Protein AF-A0A3A6NWC0-F1 (afdb_monomer_lite)

pLDDT: mean 85.0, std 13.07, range [33.19, 98.31]

Structure (mmCIF, N/CA/C/O backbone):
data_AF-A0A3A6NWC0-F1
#
_entry.id   AF-A0A3A6NWC0-F1
#
loop_
_atom_site.group_PDB
_atom_site.id
_atom_site.type_symbol
_atom_site.label_atom_id
_atom_site.label_alt_id
_atom_site.label_comp_id
_atom_site.label_asym_id
_atom_site.label_entity_id
_atom_site.label_seq_id
_atom_site.pdbx_PDB_ins_code
_atom_site.Cartn_x
_atom_site.Cartn_y
_atom_site.Cartn_z
_atom_site.occupancy
_atom_site.B_iso_or_equiv
_atom_site.auth_seq_id
_atom_site.auth_comp_id
_atom_site.auth_asym_id
_atom_site.auth_atom_id
_atom_site.pdbx_PDB_model_num
ATOM 1 N N . MET A 1 1 ? 20.397 36.976 15.126 1.00 37.66 1 MET A N 1
ATOM 2 C CA . MET A 1 1 ? 19.678 35.708 14.881 1.00 37.66 1 MET A CA 1
ATOM 3 C C . MET A 1 1 ? 18.318 36.062 14.308 1.00 37.66 1 MET A C 1
ATOM 5 O O . MET A 1 1 ? 17.448 36.487 15.052 1.00 37.66 1 MET A O 1
ATOM 9 N N . SER A 1 2 ? 18.192 36.025 12.981 1.00 33.19 2 SER A N 1
ATOM 10 C CA . SER A 1 2 ? 16.937 36.311 12.281 1.00 33.19 2 SER A CA 1
ATOM 11 C C . SER A 1 2 ? 16.038 35.085 12.411 1.00 33.19 2 SER A C 1
ATOM 13 O O . SER A 1 2 ? 16.435 34.000 11.985 1.00 33.19 2 SER A O 1
ATOM 15 N N . SER A 1 3 ? 14.883 35.221 13.065 1.00 33.56 3 SER A N 1
ATOM 16 C CA . SER A 1 3 ? 13.889 34.150 13.103 1.00 33.56 3 SER A CA 1
ATOM 17 C C . SER A 1 3 ? 13.401 33.915 11.678 1.00 33.56 3 SER A C 1
ATOM 19 O O . SER A 1 3 ? 12.973 34.874 11.032 1.00 33.56 3 SER A O 1
ATOM 21 N N . MET A 1 4 ? 13.437 32.670 11.200 1.00 33.91 4 MET A N 1
ATOM 22 C CA . MET A 1 4 ? 12.667 32.268 10.024 1.00 33.91 4 MET A CA 1
ATOM 23 C C . MET A 1 4 ? 11.193 32.547 10.326 1.00 33.91 4 MET A C 1
ATOM 25 O O . MET A 1 4 ? 10.524 31.762 10.992 1.00 33.91 4 MET A O 1
ATOM 29 N N . ARG A 1 5 ? 10.708 33.716 9.903 1.00 38.41 5 ARG A N 1
ATOM 30 C CA . ARG A 1 5 ? 9.284 33.960 9.743 1.00 38.41 5 ARG A CA 1
ATOM 31 C C . ARG A 1 5 ? 8.905 33.159 8.510 1.00 38.41 5 ARG A C 1
ATOM 33 O O . ARG A 1 5 ? 9.281 33.533 7.404 1.00 38.41 5 ARG A O 1
ATOM 40 N N . PHE A 1 6 ? 8.272 32.012 8.723 1.00 42.09 6 PHE A N 1
ATOM 41 C CA . PHE A 1 6 ? 7.464 31.419 7.672 1.00 42.09 6 PHE A CA 1
ATOM 42 C C . PHE A 1 6 ? 6.433 32.485 7.309 1.00 42.09 6 PHE A C 1
ATOM 44 O O . PHE A 1 6 ? 5.750 33.000 8.198 1.00 42.09 6 PHE A O 1
ATOM 51 N N . ASP A 1 7 ? 6.421 32.911 6.048 1.00 47.38 7 ASP A N 1
ATOM 52 C CA . ASP A 1 7 ? 5.327 33.731 5.547 1.00 47.38 7 ASP A CA 1
ATOM 53 C C . ASP A 1 7 ? 4.026 32.988 5.870 1.00 47.38 7 ASP A C 1
ATOM 55 O O . ASP A 1 7 ? 3.936 31.776 5.681 1.00 47.38 7 ASP A O 1
ATOM 59 N N . ASN A 1 8 ? 3.039 33.701 6.411 1.00 50.66 8 ASN A N 1
ATOM 60 C CA . ASN A 1 8 ? 1.764 33.143 6.885 1.00 50.66 8 ASN A CA 1
ATOM 61 C C . ASN A 1 8 ? 0.865 32.618 5.744 1.00 50.66 8 ASN A C 1
ATOM 63 O O . ASN A 1 8 ? -0.330 32.402 5.934 1.00 50.66 8 ASN A O 1
ATOM 67 N N . THR A 1 9 ? 1.410 32.442 4.545 1.00 58.78 9 THR A N 1
ATOM 68 C CA . THR A 1 9 ? 0.732 31.805 3.429 1.00 58.78 9 THR A CA 1
ATOM 69 C C . THR A 1 9 ? 0.909 30.298 3.569 1.00 58.78 9 THR A C 1
ATOM 71 O O . THR A 1 9 ? 1.915 29.720 3.159 1.00 58.78 9 THR A O 1
ATOM 74 N N . MET A 1 10 ? -0.087 29.657 4.187 1.00 57.94 10 MET A N 1
ATOM 75 C CA . MET A 1 10 ? -0.241 28.202 4.131 1.00 57.94 10 MET A CA 1
ATOM 76 C C . MET A 1 10 ? -0.106 27.749 2.668 1.00 57.94 10 MET A C 1
ATOM 78 O O . MET A 1 10 ? -0.635 28.423 1.776 1.00 57.94 10 MET A O 1
ATOM 82 N N . PRO A 1 11 ? 0.623 26.657 2.384 1.00 57.94 11 PRO A N 1
ATOM 83 C CA . PRO A 1 11 ? 0.731 26.149 1.027 1.00 57.94 11 PRO A CA 1
ATOM 84 C C . PRO A 1 11 ? -0.666 25.761 0.530 1.00 57.94 11 PRO A C 1
ATOM 86 O O . PRO A 1 11 ? -1.261 24.800 1.010 1.00 57.94 11 PRO A O 1
ATOM 89 N N . ILE A 1 12 ? -1.185 26.526 -0.429 1.00 62.81 12 ILE A N 1
ATOM 90 C CA . ILE A 1 12 ? -2.411 26.186 -1.152 1.00 62.81 12 ILE A CA 1
ATOM 91 C C . ILE A 1 12 ? -2.043 25.091 -2.149 1.00 62.81 12 ILE A C 1
ATOM 93 O O . ILE A 1 12 ? -1.121 25.261 -2.954 1.00 62.81 12 ILE A O 1
ATOM 97 N N . TYR A 1 13 ? -2.746 23.964 -2.097 1.00 64.06 13 TYR A N 1
ATOM 98 C CA . TYR A 1 13 ? -2.506 22.868 -3.029 1.00 64.06 13 TYR A CA 1
ATOM 99 C C . TYR A 1 13 ? -3.084 23.217 -4.400 1.00 64.06 13 TYR A C 1
ATOM 101 O O . TYR A 1 13 ? -4.243 23.617 -4.529 1.00 64.06 13 TYR A O 1
ATOM 109 N N . GLU A 1 14 ? -2.276 23.049 -5.447 1.00 58.22 14 GLU A N 1
ATOM 110 C CA . GLU A 1 14 ? -2.692 23.330 -6.819 1.00 58.22 14 GLU A CA 1
ATOM 111 C C . GLU A 1 14 ? -3.933 22.490 -7.179 1.00 58.22 14 GLU A C 1
ATOM 113 O O . GLU A 1 14 ? -3.929 21.260 -7.099 1.00 58.22 14 GLU A O 1
ATOM 118 N N . GLY A 1 15 ? -5.035 23.160 -7.526 1.00 62.44 15 GLY A N 1
ATOM 119 C CA . GLY A 1 15 ? -6.323 22.517 -7.812 1.00 62.44 15 GLY A CA 1
ATOM 120 C C . GLY A 1 15 ? -7.247 22.296 -6.605 1.00 62.44 15 GLY A C 1
ATOM 121 O O . GLY A 1 15 ? -8.324 21.737 -6.793 1.00 62.44 15 GLY A O 1
ATOM 122 N N . SER A 1 16 ? -6.878 22.737 -5.396 1.00 66.62 16 SER A N 1
ATOM 123 C CA . SER A 1 16 ? -7.745 22.738 -4.199 1.00 66.62 16 SER A CA 1
ATOM 124 C C . SER A 1 16 ? -7.703 24.113 -3.521 1.00 66.62 16 SER A C 1
ATOM 126 O O . SER A 1 16 ? -7.071 24.285 -2.487 1.00 66.62 16 SER A O 1
ATOM 128 N N . SER A 1 17 ? -8.321 25.124 -4.142 1.00 69.38 17 SER A N 1
ATOM 129 C CA . SER A 1 17 ? -8.219 26.538 -3.724 1.00 69.38 17 SER A CA 1
ATOM 130 C C . SER A 1 17 ? -8.720 26.837 -2.306 1.00 69.38 17 SER A C 1
ATOM 132 O O . SER A 1 17 ? -8.424 27.895 -1.762 1.00 69.38 17 SER A O 1
ATOM 134 N N . ASP A 1 18 ? -9.503 25.928 -1.743 1.00 78.19 18 ASP A N 1
ATOM 135 C CA . ASP A 1 18 ? -10.167 25.985 -0.445 1.00 78.19 18 ASP A CA 1
ATOM 136 C C . ASP A 1 18 ? -9.582 24.997 0.578 1.00 78.19 18 ASP A C 1
ATOM 138 O O . ASP A 1 18 ? -10.131 24.879 1.669 1.00 78.19 18 ASP A O 1
ATOM 142 N N . LYS A 1 19 ? -8.491 24.292 0.238 1.00 76.44 19 LYS A N 1
ATOM 143 C CA . LYS A 1 19 ? -7.880 23.260 1.089 1.00 76.44 19 LYS A CA 1
ATOM 144 C C . LYS A 1 19 ? -6.376 23.430 1.224 1.00 76.44 19 LYS A C 1
ATOM 146 O O . LYS A 1 19 ? -5.702 23.899 0.301 1.00 76.44 19 LYS A O 1
ATOM 151 N N . ASP A 1 20 ? -5.845 23.000 2.359 1.00 81.88 20 ASP A N 1
ATOM 152 C CA . ASP A 1 20 ? -4.436 23.167 2.700 1.00 81.88 20 ASP A CA 1
ATOM 153 C C . ASP A 1 20 ? -3.793 21.887 3.272 1.00 81.88 20 ASP A C 1
ATOM 155 O O . ASP A 1 20 ? -4.244 20.760 3.054 1.00 81.88 20 ASP A O 1
ATOM 159 N N . VAL A 1 21 ? -2.645 22.048 3.933 1.00 83.25 21 VAL A N 1
ATOM 160 C CA . VAL A 1 21 ? -1.859 20.943 4.499 1.00 83.25 21 VAL A CA 1
ATOM 161 C C . VAL A 1 21 ? -2.560 20.271 5.682 1.00 83.25 21 VAL A C 1
ATOM 163 O O . VAL A 1 21 ? -2.311 19.093 5.950 1.00 83.25 21 VAL A O 1
ATOM 166 N N . GLU A 1 22 ? -3.438 20.989 6.382 1.00 86.31 22 GLU A N 1
ATOM 167 C CA . GLU A 1 22 ? -4.207 20.468 7.509 1.00 86.31 22 GLU A CA 1
ATOM 168 C C . GLU A 1 22 ? -5.222 19.430 7.036 1.00 86.31 22 GLU A C 1
ATOM 170 O O . GLU A 1 22 ? -5.385 18.406 7.696 1.00 86.31 22 GLU A O 1
ATOM 175 N N . ASP A 1 23 ? -5.825 19.626 5.861 1.00 89.00 23 ASP A N 1
ATOM 176 C CA . ASP A 1 23 ? -6.729 18.655 5.240 1.00 89.00 23 ASP A CA 1
ATOM 177 C C . ASP A 1 23 ? -6.016 17.337 4.913 1.00 89.00 23 ASP A C 1
ATOM 179 O O . ASP A 1 23 ? -6.497 16.248 5.246 1.00 89.00 23 ASP A O 1
ATOM 183 N N . MET A 1 24 ? -4.819 17.425 4.324 1.00 86.62 24 MET A N 1
ATOM 184 C CA . MET A 1 24 ? -3.987 16.249 4.058 1.00 86.62 24 MET A CA 1
ATOM 185 C C . MET A 1 24 ? -3.674 15.512 5.363 1.00 86.62 24 MET A C 1
ATOM 187 O O . MET A 1 24 ? -3.918 14.310 5.478 1.00 86.62 24 MET A O 1
ATOM 191 N N . PHE A 1 25 ? -3.212 16.244 6.378 1.00 90.06 25 PHE A N 1
ATOM 192 C CA . PHE A 1 25 ? -2.912 15.671 7.686 1.00 90.06 25 PHE A CA 1
ATOM 193 C C . PHE A 1 25 ? -4.151 15.044 8.340 1.00 90.06 25 PHE A C 1
ATOM 195 O O . PHE A 1 25 ? -4.061 13.970 8.936 1.00 90.06 25 PHE A O 1
ATOM 202 N N . PHE A 1 26 ? -5.318 15.675 8.202 1.00 93.31 26 PHE A N 1
ATOM 203 C CA . PHE A 1 26 ? -6.575 15.160 8.724 1.00 93.31 26 PHE A CA 1
ATOM 204 C C . PHE A 1 26 ? -6.905 13.792 8.124 1.00 93.31 26 PHE A C 1
ATOM 206 O O . PHE A 1 26 ? -7.182 12.851 8.872 1.00 93.31 26 PHE A O 1
ATOM 213 N N . THR A 1 27 ? -6.846 13.660 6.794 1.00 94.12 27 THR A N 1
ATOM 214 C CA . THR A 1 27 ? -7.134 12.382 6.122 1.00 94.12 27 THR A CA 1
ATOM 215 C C . THR A 1 27 ? -6.180 11.274 6.573 1.00 94.12 27 THR A C 1
ATOM 217 O O . THR A 1 27 ? -6.647 10.213 6.990 1.00 94.12 27 THR A O 1
ATOM 220 N N . GLU A 1 28 ? -4.871 11.546 6.630 1.00 92.94 28 GLU A N 1
ATOM 221 C CA . GLU A 1 28 ? -3.862 10.580 7.086 1.00 92.94 28 GLU A CA 1
ATOM 222 C C . GLU A 1 28 ? -4.086 10.142 8.544 1.00 92.94 28 GLU A C 1
ATOM 224 O O . GLU A 1 28 ? -4.033 8.950 8.862 1.00 92.94 28 GLU A O 1
ATOM 229 N N . VAL A 1 29 ? -4.370 11.087 9.447 1.00 95.12 29 VAL A N 1
ATOM 230 C CA . VAL A 1 29 ? -4.606 10.794 10.870 1.00 95.12 29 VAL A CA 1
ATOM 231 C C . VAL A 1 29 ? -5.880 9.980 11.070 1.00 95.12 29 VAL A C 1
ATOM 233 O O . VAL A 1 29 ? -5.898 9.058 11.893 1.00 95.12 29 VAL A O 1
ATOM 236 N N . ILE A 1 30 ? -6.947 10.303 10.338 1.00 97.06 30 ILE A N 1
ATOM 237 C CA . ILE A 1 30 ? -8.205 9.560 10.409 1.00 97.06 30 ILE A CA 1
ATOM 238 C C . ILE A 1 30 ? -8.027 8.140 9.875 1.00 97.06 30 ILE A C 1
ATOM 240 O O . ILE A 1 30 ? -8.418 7.198 10.567 1.00 97.06 30 ILE A O 1
ATOM 244 N N . ASP A 1 31 ? -7.379 7.966 8.724 1.00 96.56 31 ASP A N 1
ATOM 245 C CA . ASP A 1 31 ? -7.109 6.644 8.149 1.00 96.56 31 ASP A CA 1
ATOM 246 C C . ASP A 1 31 ? -6.258 5.795 9.092 1.00 96.56 31 ASP A C 1
ATOM 248 O O . ASP A 1 31 ? -6.575 4.636 9.373 1.00 96.56 31 ASP A O 1
ATOM 252 N N . PHE A 1 32 ? -5.223 6.398 9.676 1.00 95.88 32 PHE A N 1
ATOM 253 C CA . PHE A 1 32 ? -4.390 5.742 10.672 1.00 95.88 32 PHE A CA 1
ATOM 254 C C . PHE A 1 32 ? -5.183 5.321 11.912 1.00 95.88 32 PHE A C 1
ATOM 256 O O . PHE A 1 32 ? -5.082 4.177 12.360 1.00 95.88 32 PHE A O 1
ATOM 263 N N . ARG A 1 33 ? -6.023 6.211 12.451 1.00 96.69 33 ARG A N 1
ATOM 264 C CA . ARG A 1 33 ? -6.905 5.898 13.581 1.00 96.69 33 ARG A CA 1
ATOM 265 C C . ARG A 1 33 ? -7.846 4.738 13.253 1.00 96.69 33 ARG A C 1
ATOM 267 O O . ARG A 1 33 ? -8.001 3.851 14.093 1.00 96.69 33 ARG A O 1
ATOM 274 N N . ILE A 1 34 ? -8.465 4.736 12.073 1.00 98.12 34 ILE A N 1
ATOM 275 C CA . ILE A 1 34 ? -9.371 3.670 11.627 1.00 98.12 34 ILE A CA 1
ATOM 276 C C . ILE A 1 34 ? -8.619 2.335 11.558 1.00 98.12 34 ILE A C 1
ATOM 278 O O . ILE A 1 34 ? -9.087 1.349 12.128 1.00 98.12 34 ILE A O 1
ATOM 282 N N . MET A 1 35 ? -7.427 2.307 10.949 1.00 97.06 35 MET A N 1
ATOM 283 C CA . MET A 1 35 ? -6.581 1.107 10.905 1.00 97.06 35 MET A CA 1
ATOM 284 C C . MET A 1 35 ? -6.292 0.567 12.311 1.00 97.06 35 MET A C 1
ATOM 286 O O . MET A 1 35 ? -6.478 -0.622 12.561 1.00 97.06 35 MET A O 1
ATOM 290 N N . LEU A 1 36 ? -5.915 1.434 13.256 1.00 96.06 36 LEU A N 1
ATOM 291 C CA . LEU A 1 36 ? -5.675 1.034 14.645 1.00 96.06 36 LEU A CA 1
ATOM 292 C C . LEU A 1 36 ? -6.926 0.463 15.324 1.00 96.06 36 LEU A C 1
ATOM 294 O O . LEU A 1 36 ? -6.830 -0.528 16.048 1.00 96.06 36 LEU A O 1
ATOM 298 N N . GLN A 1 37 ? -8.097 1.062 15.097 1.00 97.56 37 GLN A N 1
ATOM 299 C CA . GLN A 1 37 ? -9.360 0.561 15.643 1.00 97.56 37 GLN A CA 1
ATOM 300 C C . GLN A 1 37 ? -9.713 -0.820 15.087 1.00 97.56 37 GLN A C 1
ATOM 302 O O . GLN A 1 37 ? -10.135 -1.686 15.851 1.00 97.56 37 GLN A O 1
ATOM 307 N N . ILE A 1 38 ? -9.496 -1.049 13.790 1.00 97.81 38 ILE A N 1
ATOM 308 C CA . ILE A 1 38 ? -9.701 -2.357 13.156 1.00 97.81 38 ILE A CA 1
ATOM 309 C C . ILE A 1 38 ? -8.760 -3.392 13.777 1.00 97.81 38 ILE A C 1
ATOM 311 O O . ILE A 1 38 ? -9.216 -4.438 14.230 1.00 97.81 38 ILE A O 1
ATOM 315 N N . MET A 1 39 ? -7.465 -3.075 13.883 1.00 96.50 39 MET A N 1
ATOM 316 C CA . MET A 1 39 ? -6.461 -3.964 14.481 1.00 96.50 39 MET A CA 1
ATOM 317 C C . MET A 1 39 ? -6.801 -4.352 15.926 1.00 96.50 39 MET A C 1
ATOM 319 O O . MET A 1 39 ? -6.611 -5.502 16.305 1.00 96.50 39 MET A O 1
ATOM 323 N N . LEU A 1 40 ? -7.317 -3.411 16.721 1.00 96.44 40 LEU A N 1
ATOM 324 C CA . LEU A 1 40 ? -7.739 -3.653 18.105 1.00 96.44 40 LEU A CA 1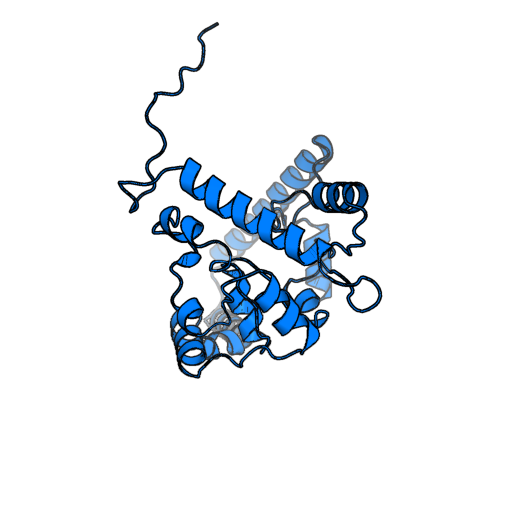
ATOM 325 C C . LEU A 1 40 ? -9.052 -4.441 18.224 1.00 96.44 40 LEU A C 1
ATOM 327 O O . LEU A 1 40 ? -9.319 -5.002 19.282 1.00 96.44 40 LEU A O 1
ATOM 331 N N . SER A 1 41 ? -9.881 -4.449 17.179 1.00 96.69 41 SER A N 1
ATOM 332 C CA . SER A 1 41 ? -11.202 -5.092 17.199 1.00 96.69 41 SER A CA 1
ATOM 333 C C . SER A 1 41 ? -11.172 -6.550 16.731 1.00 96.69 41 SER A C 1
ATOM 335 O O . SER A 1 41 ? -12.131 -7.281 16.960 1.00 96.69 41 SER A O 1
ATOM 337 N N . LEU A 1 42 ? -10.097 -6.982 16.065 1.00 96.00 42 LEU A N 1
ATOM 338 C CA . LEU A 1 42 ? -9.956 -8.347 15.558 1.00 96.00 42 LEU A CA 1
ATOM 339 C C . LEU A 1 42 ? -9.471 -9.306 16.652 1.00 96.00 42 LEU A C 1
ATOM 341 O O . LEU A 1 42 ? -8.528 -9.009 17.382 1.00 96.00 42 LEU A O 1
ATOM 345 N N . ASP A 1 43 ? -10.077 -10.496 16.723 1.00 94.50 43 ASP A N 1
ATOM 346 C CA . ASP A 1 43 ? -9.634 -11.553 17.640 1.00 94.50 43 ASP A CA 1
ATOM 347 C C . ASP A 1 43 ? -8.258 -12.103 17.205 1.00 94.50 43 ASP A C 1
ATOM 349 O O . ASP A 1 43 ? -8.172 -12.716 16.129 1.00 94.50 43 ASP A O 1
ATOM 353 N N . PRO A 1 44 ? -7.194 -11.952 18.024 1.00 93.62 44 PRO A N 1
ATOM 354 C CA . PRO A 1 44 ? -5.848 -12.421 17.690 1.00 93.62 44 PRO A CA 1
ATOM 355 C C . PRO A 1 44 ? -5.742 -13.950 17.601 1.00 93.62 44 PRO A C 1
ATOM 357 O O . PRO A 1 44 ? -4.783 -14.469 17.036 1.00 93.62 44 PRO A O 1
ATOM 360 N N . LYS A 1 45 ? -6.717 -14.703 18.133 1.00 94.81 45 LYS A N 1
ATOM 361 C CA . LYS A 1 45 ? -6.766 -16.165 17.971 1.00 94.81 45 LYS A CA 1
ATOM 362 C C . LYS A 1 45 ? -7.254 -16.586 16.588 1.00 94.81 45 LYS A C 1
ATOM 364 O O . LYS A 1 45 ? -6.977 -17.706 16.166 1.00 94.81 45 LYS A O 1
ATOM 369 N N . ARG A 1 46 ? -7.995 -15.713 15.903 1.00 95.75 46 ARG A N 1
ATOM 370 C CA . ARG A 1 46 ? -8.597 -15.978 14.589 1.00 95.75 46 ARG A CA 1
ATOM 371 C C . ARG A 1 46 ? -7.848 -15.290 13.453 1.00 95.75 46 ARG A C 1
ATOM 373 O O . ARG A 1 46 ? -7.862 -15.799 12.339 1.00 95.75 46 ARG A O 1
ATOM 380 N N . HIS A 1 47 ? -7.177 -14.173 13.733 1.00 96.31 47 HIS A N 1
ATOM 381 C CA . HIS A 1 47 ? -6.549 -13.339 12.713 1.00 96.31 47 HIS A CA 1
ATOM 382 C C . HIS A 1 47 ? -5.084 -13.066 13.042 1.00 96.31 47 HIS A C 1
ATOM 384 O O . HIS A 1 47 ? -4.734 -12.732 14.172 1.00 96.31 47 HIS A O 1
ATOM 390 N N . LYS A 1 48 ? -4.230 -13.143 12.019 1.00 96.75 48 LYS A N 1
ATOM 391 C CA . LYS A 1 48 ? -2.842 -12.677 12.086 1.00 96.75 48 LYS A CA 1
ATOM 392 C C . LYS A 1 48 ? -2.732 -11.354 11.345 1.00 96.75 48 LYS A C 1
ATOM 394 O O . LYS A 1 48 ? -3.078 -11.272 10.171 1.00 96.75 48 LYS A O 1
ATOM 399 N N . LEU A 1 49 ? -2.232 -10.326 12.020 1.00 97.19 49 LEU A N 1
ATOM 400 C CA . LEU A 1 49 ? -2.101 -8.996 11.436 1.00 97.19 49 LEU A CA 1
ATOM 401 C C . LEU A 1 49 ? -0.737 -8.849 10.753 1.00 97.19 49 LEU A C 1
ATOM 403 O O . LEU A 1 49 ? 0.307 -8.942 11.401 1.00 97.19 49 LEU A O 1
ATOM 407 N N . SER A 1 50 ? -0.747 -8.589 9.446 1.00 97.00 50 SER A N 1
ATOM 408 C CA . SER A 1 50 ? 0.444 -8.261 8.657 1.00 97.00 50 SER A CA 1
ATOM 409 C C . SER A 1 50 ? 0.368 -6.802 8.217 1.00 97.00 50 SER A C 1
ATOM 411 O O . SER A 1 50 ? -0.610 -6.393 7.598 1.00 97.00 50 SER A O 1
ATOM 413 N N . VAL A 1 51 ? 1.385 -6.005 8.547 1.00 96.25 51 VAL A N 1
ATOM 414 C CA . VAL A 1 51 ? 1.449 -4.579 8.202 1.00 96.25 51 VAL A CA 1
ATOM 415 C C . VAL A 1 51 ? 2.524 -4.362 7.140 1.00 96.25 51 VAL A C 1
ATOM 417 O O . VAL A 1 51 ? 3.679 -4.787 7.289 1.00 96.25 51 VAL A O 1
ATOM 420 N N . ARG A 1 52 ? 2.154 -3.648 6.074 1.00 94.56 52 ARG A N 1
ATOM 421 C CA . ARG A 1 52 ? 3.057 -3.153 5.030 1.00 94.56 52 ARG A CA 1
ATOM 422 C C . ARG A 1 52 ? 3.133 -1.626 5.096 1.00 94.56 52 ARG A C 1
ATOM 424 O O . ARG A 1 52 ? 2.344 -0.962 4.437 1.00 94.56 52 ARG A O 1
ATOM 431 N N . PRO A 1 53 ? 4.070 -1.067 5.884 1.00 91.88 53 PRO A N 1
ATOM 432 C CA . PRO A 1 53 ? 4.281 0.373 5.927 1.00 91.88 53 PRO A CA 1
ATOM 433 C C . PRO A 1 53 ? 4.687 0.909 4.556 1.00 91.88 53 PRO A C 1
ATOM 435 O O . PRO A 1 53 ? 5.393 0.224 3.803 1.00 91.88 53 PRO A O 1
ATOM 438 N N . HIS A 1 54 ? 4.319 2.153 4.263 1.00 88.06 54 HIS A N 1
ATOM 439 C CA . HIS A 1 54 ? 4.809 2.836 3.069 1.00 88.06 54 HIS A CA 1
ATOM 440 C C . HIS A 1 54 ? 6.352 2.937 3.124 1.00 88.06 54 HIS A C 1
ATOM 442 O O . HIS A 1 54 ? 6.914 3.096 4.211 1.00 88.06 54 HIS A O 1
ATOM 448 N N . PRO A 1 55 ? 7.095 2.883 1.995 1.00 82.94 55 PRO A N 1
ATOM 449 C CA . PRO A 1 55 ? 8.565 2.860 2.013 1.00 82.94 55 PRO A CA 1
ATOM 450 C C . PRO A 1 55 ? 9.245 4.027 2.747 1.00 82.94 55 PRO A C 1
ATOM 452 O O . PRO A 1 55 ? 10.408 3.911 3.132 1.00 82.94 55 PRO A O 1
ATOM 455 N N . ARG A 1 56 ? 8.536 5.150 2.925 1.00 82.81 56 ARG A N 1
ATOM 456 C CA . ARG A 1 56 ? 9.014 6.337 3.656 1.00 82.81 56 ARG A CA 1
ATOM 457 C C . ARG A 1 56 ? 8.712 6.301 5.159 1.00 82.81 56 ARG A C 1
ATOM 459 O O . ARG A 1 56 ? 9.245 7.122 5.900 1.00 82.81 56 ARG A O 1
ATOM 466 N N . GLU A 1 57 ? 7.883 5.372 5.620 1.00 86.81 57 GLU A N 1
ATOM 467 C CA . GLU A 1 57 ? 7.504 5.258 7.025 1.00 86.81 57 GLU A CA 1
ATOM 468 C C . GLU A 1 57 ? 8.551 4.514 7.859 1.00 86.81 57 GLU A C 1
ATOM 470 O O . GLU A 1 57 ? 9.309 3.656 7.393 1.00 86.81 57 GLU A O 1
ATOM 475 N N . ASN A 1 58 ? 8.564 4.810 9.159 1.00 88.44 58 ASN A N 1
ATOM 476 C CA . ASN A 1 58 ? 9.441 4.130 10.098 1.00 88.44 58 ASN A CA 1
ATOM 477 C C . ASN A 1 58 ? 8.858 2.770 10.521 1.00 88.44 58 ASN A C 1
ATOM 479 O O . ASN A 1 58 ? 8.043 2.683 11.440 1.00 88.44 58 ASN A O 1
ATOM 483 N N . ARG A 1 59 ? 9.364 1.686 9.922 1.00 89.31 59 ARG A N 1
ATOM 484 C CA . ARG A 1 59 ? 8.993 0.295 10.254 1.00 89.31 59 ARG A CA 1
ATOM 485 C C . ARG A 1 59 ? 9.184 -0.058 11.738 1.00 89.31 59 ARG A C 1
ATOM 487 O O . ARG A 1 59 ? 8.351 -0.747 12.319 1.00 89.31 59 ARG A O 1
ATOM 494 N N . GLN A 1 60 ? 10.240 0.446 12.383 1.00 90.94 60 GLN A N 1
ATOM 495 C CA . GLN A 1 60 ? 10.452 0.241 13.826 1.00 90.94 60 GLN A CA 1
ATOM 496 C C . GLN A 1 60 ? 9.449 1.043 14.668 1.00 90.94 60 GLN A C 1
ATOM 498 O O . GLN A 1 60 ? 9.146 0.679 15.803 1.00 90.94 60 GLN A O 1
ATOM 503 N N . GLY A 1 61 ? 8.933 2.153 14.131 1.00 93.31 61 GLY A N 1
ATOM 504 C CA . GLY A 1 61 ? 7.827 2.909 14.719 1.00 93.31 61 GLY A CA 1
ATOM 505 C C . GLY A 1 61 ? 6.575 2.048 14.854 1.00 93.31 61 GLY A C 1
ATOM 506 O O . GLY A 1 61 ? 6.050 1.929 15.958 1.00 93.31 61 GLY A O 1
ATOM 507 N N . TRP A 1 62 ? 6.186 1.365 13.775 1.00 94.56 62 TRP A N 1
ATOM 508 C CA . TRP A 1 62 ? 5.055 0.433 13.759 1.00 94.56 62 TRP A CA 1
ATOM 509 C C . TRP A 1 62 ? 5.188 -0.687 14.799 1.00 94.56 62 TRP A C 1
ATOM 511 O O . TRP A 1 62 ? 4.268 -0.912 15.580 1.00 94.56 62 TRP A O 1
ATOM 521 N N . GLN A 1 63 ? 6.354 -1.336 14.889 1.00 93.38 63 GLN A N 1
ATOM 522 C CA . GLN A 1 63 ? 6.595 -2.389 15.888 1.00 93.38 63 GLN A CA 1
ATOM 523 C C . GLN A 1 63 ? 6.491 -1.869 17.330 1.00 93.38 63 GLN A C 1
ATOM 525 O O . GLN A 1 63 ? 5.894 -2.515 18.192 1.00 93.38 63 GLN A O 1
ATOM 530 N N . ARG A 1 64 ? 7.059 -0.686 17.608 1.00 95.62 64 ARG A N 1
ATOM 531 C CA . ARG A 1 64 ? 6.981 -0.061 18.939 1.00 95.62 64 ARG A CA 1
ATOM 532 C C . ARG A 1 64 ? 5.553 0.327 19.301 1.00 95.62 64 ARG A C 1
ATOM 534 O O . ARG A 1 64 ? 5.155 0.135 20.449 1.00 95.62 64 ARG A O 1
ATOM 541 N N . LEU A 1 65 ? 4.800 0.856 18.340 1.00 94.44 65 LEU A N 1
ATOM 542 C CA . LEU A 1 65 ? 3.403 1.217 18.532 1.00 94.44 65 LEU A CA 1
ATOM 543 C C . LEU A 1 65 ? 2.551 -0.016 18.838 1.00 94.44 65 LEU A C 1
ATOM 545 O O . LEU A 1 65 ? 1.861 -0.029 19.852 1.00 94.44 65 LEU A O 1
ATOM 549 N N . ALA A 1 66 ? 2.669 -1.068 18.028 1.00 93.81 66 ALA A N 1
ATOM 550 C CA . ALA A 1 66 ? 1.935 -2.313 18.231 1.00 93.81 66 ALA A CA 1
ATOM 551 C C . ALA A 1 66 ? 2.223 -2.929 19.607 1.00 93.81 66 ALA A C 1
ATOM 553 O O . ALA A 1 66 ? 1.297 -3.234 20.356 1.00 93.81 66 ALA A O 1
ATOM 554 N N . LYS A 1 67 ? 3.503 -2.968 20.012 1.00 94.62 67 LYS A N 1
ATOM 555 C CA . LYS A 1 67 ? 3.901 -3.398 21.361 1.00 94.62 67 LYS A CA 1
ATOM 556 C C . LYS A 1 67 ? 3.248 -2.554 22.459 1.00 94.62 67 LYS A C 1
ATOM 558 O O . LYS A 1 67 ? 2.791 -3.107 23.452 1.00 94.62 67 LYS A O 1
ATOM 563 N N . LYS A 1 68 ? 3.204 -1.226 22.299 1.00 95.88 68 LYS A N 1
ATOM 564 C CA . LYS A 1 68 ? 2.565 -0.314 23.266 1.00 95.88 68 LYS A CA 1
ATOM 565 C C . LYS A 1 68 ? 1.053 -0.542 23.360 1.00 95.88 68 LYS A C 1
ATOM 567 O O . LYS A 1 68 ? 0.487 -0.366 24.431 1.00 95.88 68 LYS A O 1
ATOM 572 N N . MET A 1 69 ? 0.420 -0.921 22.255 1.00 94.38 69 MET A N 1
ATOM 573 C CA . MET A 1 69 ? -1.016 -1.192 22.180 1.00 94.38 69 MET A CA 1
ATOM 574 C C . MET A 1 69 ? -1.394 -2.622 22.586 1.00 94.38 69 MET A C 1
ATOM 576 O O . MET A 1 69 ? -2.578 -2.927 22.652 1.00 94.38 69 MET A O 1
ATOM 580 N N . GLY A 1 70 ? -0.418 -3.499 22.844 1.00 94.00 70 GLY A N 1
ATOM 581 C CA . GLY A 1 70 ? -0.680 -4.912 23.122 1.00 94.00 70 GLY A CA 1
ATOM 582 C C . GLY A 1 70 ? -1.200 -5.686 21.907 1.00 94.00 70 GLY A C 1
ATOM 583 O O . GLY A 1 70 ? -1.855 -6.707 22.079 1.00 94.00 70 GLY A O 1
ATOM 584 N N . VAL A 1 71 ? -0.921 -5.205 20.691 1.00 94.69 71 VAL A N 1
ATOM 585 C CA . VAL A 1 71 ? -1.334 -5.845 19.437 1.00 94.69 71 VAL A CA 1
ATOM 586 C C . VAL A 1 71 ? -0.146 -6.588 18.841 1.00 94.69 71 VAL A C 1
ATOM 588 O O . VAL A 1 71 ? 0.935 -6.019 18.670 1.00 94.69 71 VAL A O 1
ATOM 591 N N . GLU A 1 72 ? -0.343 -7.857 18.497 1.00 94.81 72 GLU A N 1
ATOM 592 C CA . GLU A 1 72 ? 0.658 -8.643 17.784 1.00 94.81 72 GLU A CA 1
ATOM 593 C C . GLU A 1 72 ? 0.556 -8.378 16.279 1.00 94.81 72 GLU A C 1
ATOM 595 O O . GLU A 1 72 ? -0.480 -8.620 15.660 1.00 94.81 72 GLU A O 1
ATOM 600 N N . ILE A 1 73 ? 1.637 -7.861 15.687 1.00 96.25 73 ILE A N 1
ATOM 601 C CA . ILE A 1 73 ? 1.725 -7.606 14.247 1.00 96.25 73 ILE A CA 1
ATOM 602 C C . ILE A 1 73 ? 3.006 -8.189 13.667 1.00 96.25 73 ILE A C 1
ATOM 604 O O . ILE A 1 73 ? 4.065 -8.165 14.298 1.00 96.25 73 ILE A O 1
ATOM 608 N N . THR A 1 74 ? 2.932 -8.602 12.408 1.00 96.44 74 THR A N 1
ATOM 609 C CA . THR A 1 74 ? 4.101 -8.885 11.577 1.00 96.44 74 THR A CA 1
ATOM 610 C C . THR A 1 74 ? 4.318 -7.720 10.618 1.00 96.44 74 THR A C 1
ATOM 612 O O . THR A 1 74 ? 3.487 -7.454 9.759 1.00 96.44 74 THR A O 1
ATOM 615 N N . VAL A 1 75 ? 5.435 -6.999 10.750 1.00 95.25 75 VAL A N 1
ATOM 616 C CA . VAL A 1 75 ? 5.801 -5.944 9.789 1.00 95.25 75 VAL A CA 1
ATOM 617 C C . VAL A 1 75 ? 6.604 -6.567 8.651 1.00 95.25 75 VAL A C 1
ATOM 619 O O . VAL A 1 75 ? 7.732 -7.014 8.867 1.00 95.25 75 VAL A O 1
ATOM 622 N N . SER A 1 76 ? 6.045 -6.554 7.442 1.00 92.94 76 SER A N 1
ATOM 623 C CA . SER A 1 76 ? 6.666 -7.139 6.240 1.00 92.94 76 SER A CA 1
ATOM 624 C C . SER A 1 76 ? 8.103 -6.635 5.995 1.00 92.94 76 SER A C 1
ATOM 626 O O . SER A 1 76 ? 8.377 -5.453 6.254 1.00 92.94 76 SER A O 1
ATOM 628 N N . PRO A 1 77 ? 9.038 -7.487 5.520 1.00 89.38 77 PRO A N 1
ATOM 629 C CA . PRO A 1 77 ? 10.411 -7.105 5.166 1.00 89.38 77 PRO A CA 1
ATOM 630 C C . PRO A 1 77 ? 10.473 -5.966 4.140 1.00 89.38 77 PRO A C 1
ATOM 632 O O . PRO A 1 77 ? 9.675 -5.918 3.211 1.00 89.38 77 PRO A O 1
ATOM 635 N N . TRP A 1 78 ? 11.425 -5.038 4.282 1.00 82.44 78 TRP A N 1
ATOM 636 C CA . TRP A 1 78 ? 11.518 -3.861 3.397 1.00 82.44 78 TRP A CA 1
ATOM 637 C C . TRP A 1 78 ? 11.908 -4.221 1.960 1.00 82.44 78 TRP A C 1
ATOM 639 O O . TRP A 1 78 ? 11.577 -3.493 1.032 1.00 82.44 78 TRP A O 1
ATOM 649 N N . ASP A 1 79 ? 12.633 -5.320 1.812 1.00 82.19 79 ASP A N 1
ATOM 650 C CA . ASP A 1 79 ? 13.180 -5.870 0.579 1.00 82.19 79 ASP A CA 1
ATOM 651 C C . ASP A 1 79 ? 12.245 -6.889 -0.082 1.00 82.19 79 ASP A C 1
ATOM 653 O O . ASP A 1 79 ? 12.478 -7.280 -1.223 1.00 82.19 79 ASP A O 1
ATOM 657 N N . GLN A 1 80 ? 11.163 -7.291 0.592 1.00 88.38 80 GLN A N 1
ATOM 658 C CA . GLN A 1 80 ? 10.117 -8.106 -0.018 1.00 88.38 80 GLN A CA 1
ATOM 659 C C . GLN A 1 80 ? 9.343 -7.252 -1.036 1.00 88.38 80 GLN A C 1
ATOM 661 O O . GLN A 1 80 ? 8.847 -6.185 -0.660 1.00 88.38 80 GLN A O 1
ATOM 666 N N . PRO A 1 81 ? 9.200 -7.681 -2.304 1.00 88.56 81 PRO A N 1
ATOM 667 C CA . PRO A 1 81 ? 8.337 -7.007 -3.271 1.00 88.56 81 PRO A CA 1
ATOM 668 C C . PRO A 1 81 ? 6.889 -6.931 -2.777 1.00 88.56 81 PRO A C 1
ATOM 670 O O . PRO A 1 81 ? 6.399 -7.869 -2.147 1.00 88.56 81 PRO A O 1
ATOM 673 N N . PHE A 1 82 ? 6.184 -5.837 -3.087 1.00 89.81 82 PHE A N 1
ATOM 674 C CA . PHE A 1 82 ? 4.787 -5.664 -2.666 1.00 89.81 82 PHE A CA 1
ATOM 675 C C . PHE A 1 82 ? 3.898 -6.808 -3.167 1.00 89.81 82 PHE A C 1
ATOM 677 O O . PHE A 1 82 ? 3.127 -7.369 -2.398 1.00 89.81 82 PHE A O 1
ATOM 684 N N . SER A 1 83 ? 4.104 -7.236 -4.412 1.00 89.38 83 SER A N 1
ATOM 685 C CA . SER A 1 83 ? 3.430 -8.384 -5.016 1.00 89.38 83 SER A CA 1
ATOM 686 C C . SER A 1 83 ? 3.663 -9.702 -4.265 1.00 89.38 83 SER A C 1
ATOM 688 O O . SER A 1 83 ? 2.756 -10.521 -4.160 1.00 89.38 83 SER A O 1
ATOM 690 N N . HIS A 1 84 ? 4.860 -9.930 -3.723 1.00 90.62 84 HIS A N 1
ATOM 691 C CA . HIS A 1 84 ? 5.141 -11.148 -2.960 1.00 90.62 84 HIS A CA 1
ATOM 692 C C . HIS A 1 84 ? 4.425 -11.112 -1.608 1.00 90.62 84 HIS A C 1
ATOM 694 O O . HIS A 1 84 ? 3.817 -12.098 -1.215 1.00 90.62 84 HIS A O 1
ATOM 700 N N . TRP A 1 85 ? 4.430 -9.957 -0.939 1.00 94.25 85 TRP A N 1
ATOM 701 C CA . TRP A 1 85 ? 3.672 -9.767 0.297 1.00 94.25 85 TRP A CA 1
ATOM 702 C C . TRP A 1 85 ? 2.158 -9.930 0.079 1.00 94.25 85 TRP A C 1
ATOM 704 O O . TRP A 1 85 ? 1.493 -10.607 0.858 1.00 94.25 85 TRP A O 1
ATOM 714 N N . LEU A 1 86 ? 1.614 -9.376 -1.011 1.00 93.69 86 LEU A N 1
ATOM 715 C CA . LEU A 1 86 ? 0.201 -9.523 -1.380 1.00 93.69 86 LEU A CA 1
ATOM 716 C C . LEU A 1 86 ? -0.216 -10.988 -1.611 1.00 93.69 86 LEU A C 1
ATOM 718 O O . LEU A 1 86 ? -1.371 -11.349 -1.382 1.00 93.69 86 LEU A O 1
ATOM 722 N N . ALA A 1 87 ? 0.709 -11.848 -2.041 1.00 91.50 87 ALA A N 1
ATOM 723 C CA . ALA A 1 87 ? 0.436 -13.271 -2.218 1.00 91.50 87 ALA A CA 1
ATOM 724 C C . ALA A 1 87 ? 0.247 -14.014 -0.879 1.00 91.50 87 ALA A C 1
ATOM 726 O O . ALA A 1 87 ? -0.426 -15.043 -0.855 1.00 91.50 87 ALA A O 1
ATOM 727 N N . GLU A 1 88 ? 0.795 -13.483 0.217 1.00 93.31 88 GLU A N 1
ATOM 728 C CA . GLU A 1 88 ? 0.800 -14.091 1.557 1.00 93.31 88 GLU A CA 1
ATOM 729 C C . GLU A 1 88 ? -0.388 -13.657 2.434 1.00 93.31 88 GLU A C 1
ATOM 731 O O . GLU A 1 88 ? -0.558 -14.185 3.532 1.00 93.31 88 GLU A O 1
ATOM 736 N N . VAL A 1 89 ? -1.193 -12.689 1.983 1.00 93.94 89 VAL A N 1
ATOM 737 C CA . VAL A 1 89 ? -2.322 -12.135 2.747 1.00 93.94 89 VAL A CA 1
ATOM 738 C C . VAL A 1 89 ? -3.668 -12.575 2.173 1.00 93.94 89 VAL A C 1
ATOM 740 O O . VAL A 1 89 ? -3.883 -12.579 0.959 1.00 93.94 89 VAL A O 1
ATOM 743 N N . ASP A 1 90 ? -4.597 -12.921 3.064 1.00 93.31 90 ASP A N 1
ATOM 744 C CA . ASP A 1 90 ? -5.941 -13.379 2.689 1.00 93.31 90 ASP A CA 1
ATOM 745 C C . ASP A 1 90 ? -6.904 -12.213 2.435 1.00 93.31 90 ASP A C 1
ATOM 747 O O . ASP A 1 90 ? -7.699 -12.241 1.495 1.00 93.31 90 ASP A O 1
ATOM 751 N N . CYS A 1 91 ? -6.803 -11.165 3.256 1.00 95.19 91 CYS A N 1
ATOM 752 C CA . CYS A 1 91 ? -7.651 -9.980 3.210 1.00 95.19 91 CYS A CA 1
ATOM 753 C C . CYS A 1 91 ? -6.796 -8.715 3.305 1.00 95.19 91 CYS A C 1
ATOM 755 O O . CYS A 1 91 ? -5.844 -8.651 4.083 1.00 95.19 91 CYS A O 1
ATOM 757 N N . ILE A 1 92 ? -7.154 -7.694 2.525 1.00 96.00 92 ILE A N 1
ATOM 758 C CA . ILE A 1 92 ? -6.429 -6.424 2.456 1.00 96.00 92 ILE A CA 1
ATOM 759 C C . ILE A 1 92 ? -7.361 -5.316 2.917 1.00 96.00 92 ILE A C 1
ATOM 761 O O . ILE A 1 92 ? -8.454 -5.157 2.381 1.00 96.00 92 ILE A O 1
ATOM 765 N N . VAL A 1 93 ? -6.902 -4.539 3.891 1.00 97.44 93 VAL A N 1
ATOM 766 C CA . VAL A 1 93 ? -7.590 -3.354 4.403 1.00 97.44 93 VAL A CA 1
ATOM 767 C C . VAL A 1 93 ? -6.641 -2.178 4.250 1.00 97.44 93 VAL A C 1
ATOM 769 O O . VAL A 1 93 ? -5.491 -2.261 4.682 1.00 97.44 93 VAL A O 1
ATOM 772 N N . THR A 1 94 ? -7.081 -1.108 3.598 1.00 96.81 94 THR A N 1
ATOM 773 C CA . THR A 1 94 ? -6.188 0.002 3.244 1.00 96.81 94 THR A CA 1
ATOM 774 C C . THR A 1 94 ? -6.972 1.295 3.010 1.00 96.81 94 THR A C 1
ATOM 776 O O . THR A 1 94 ? -8.134 1.225 2.605 1.00 96.81 94 THR A O 1
ATOM 779 N N . PRO A 1 95 ? -6.402 2.484 3.270 1.00 96.25 95 PRO A N 1
ATOM 780 C CA . PRO A 1 95 ? -6.945 3.718 2.707 1.00 96.25 95 PRO A CA 1
ATOM 781 C C . PRO A 1 95 ? -6.801 3.734 1.173 1.00 96.25 95 PRO A C 1
ATOM 783 O O . PRO A 1 95 ? -6.099 2.891 0.605 1.00 96.25 95 PRO A O 1
ATOM 786 N N . PRO A 1 96 ? -7.444 4.681 0.471 1.00 94.81 96 PRO A N 1
ATOM 787 C CA . PRO A 1 96 ? -7.183 4.923 -0.941 1.00 94.81 96 PRO A CA 1
ATOM 788 C C . PRO A 1 96 ? -5.686 5.066 -1.210 1.00 94.81 96 PRO A C 1
ATOM 790 O O . PRO A 1 96 ? -4.973 5.774 -0.503 1.00 94.81 96 PRO A O 1
ATOM 793 N N . SER A 1 97 ? -5.201 4.331 -2.206 1.00 92.19 97 SER A N 1
ATOM 794 C CA . SER A 1 97 ? -3.782 4.286 -2.533 1.00 92.19 97 SER A CA 1
ATOM 795 C C . SER A 1 97 ? -3.571 3.859 -3.978 1.00 92.19 97 SER A C 1
ATOM 797 O O . SER A 1 97 ? -4.235 2.945 -4.469 1.00 92.19 97 SER A O 1
ATOM 799 N N . THR A 1 98 ? -2.556 4.420 -4.629 1.00 87.69 98 THR A N 1
ATOM 800 C CA . THR A 1 98 ? -1.985 3.859 -5.866 1.00 87.69 98 THR A CA 1
ATOM 801 C C . THR A 1 98 ? -1.576 2.383 -5.739 1.00 87.69 98 THR A C 1
ATOM 803 O O . THR A 1 98 ? -1.569 1.666 -6.734 1.00 87.69 98 THR A O 1
ATOM 806 N N . GLY A 1 99 ? -1.322 1.857 -4.536 1.00 88.94 99 GLY A N 1
ATOM 807 C CA . GLY A 1 99 ? -1.071 0.423 -4.343 1.00 88.94 99 GLY A CA 1
ATOM 808 C C . GLY A 1 99 ? -2.252 -0.479 -4.735 1.00 88.94 99 GLY A C 1
ATOM 809 O O . GLY A 1 99 ? -2.065 -1.672 -4.964 1.00 88.94 99 GLY A O 1
ATOM 810 N N . LEU A 1 100 ? -3.468 0.070 -4.857 1.00 91.62 100 LEU A N 1
ATOM 811 C CA . LEU A 1 100 ? -4.661 -0.684 -5.249 1.00 91.62 100 LEU A CA 1
ATOM 812 C C . LEU A 1 100 ? -4.547 -1.299 -6.651 1.00 91.62 100 LEU A C 1
ATOM 814 O O . LEU A 1 100 ? -5.096 -2.376 -6.871 1.00 91.62 100 LEU A O 1
ATOM 818 N N . TYR A 1 101 ? -3.805 -0.684 -7.580 1.00 88.31 101 TYR A N 1
ATOM 819 C CA . TYR A 1 101 ? -3.584 -1.268 -8.908 1.00 88.31 101 TYR A CA 1
ATOM 820 C C . TYR A 1 101 ? -2.923 -2.649 -8.801 1.00 88.31 101 TYR A C 1
ATOM 822 O O . TYR A 1 101 ? -3.424 -3.616 -9.374 1.00 88.31 101 TYR A O 1
ATOM 830 N N . ASP A 1 102 ? -1.857 -2.772 -8.004 1.00 88.25 102 ASP A N 1
ATOM 831 C CA . ASP A 1 102 ? -1.155 -4.043 -7.783 1.00 88.25 102 ASP A CA 1
ATOM 832 C C . ASP A 1 102 ? -2.060 -5.091 -7.121 1.00 88.25 102 ASP A C 1
ATOM 834 O O . ASP A 1 102 ? -2.014 -6.271 -7.474 1.00 88.25 102 ASP A O 1
ATOM 838 N N . VAL A 1 103 ? -2.923 -4.660 -6.194 1.00 91.44 103 VAL A N 1
ATOM 839 C CA . VAL A 1 103 ? -3.923 -5.528 -5.553 1.00 91.44 103 VAL A CA 1
ATOM 840 C C . VAL A 1 103 ? -4.851 -6.138 -6.606 1.00 91.44 103 VAL A C 1
ATOM 842 O O . VAL A 1 103 ? -5.050 -7.356 -6.628 1.00 91.44 103 VAL A O 1
ATOM 845 N N . PHE A 1 104 ? -5.374 -5.319 -7.522 1.00 87.25 104 PHE A N 1
ATOM 846 C CA . PHE A 1 104 ? -6.242 -5.805 -8.593 1.00 87.25 104 PHE A CA 1
ATOM 847 C C . PHE A 1 104 ? -5.514 -6.672 -9.612 1.00 87.25 104 PHE A C 1
ATOM 849 O O . PHE A 1 104 ? -6.071 -7.677 -10.054 1.00 87.25 104 PHE A O 1
ATOM 856 N N . PHE A 1 105 ? -4.266 -6.346 -9.951 1.00 83.62 105 PHE A N 1
ATOM 857 C CA . PHE A 1 105 ? -3.452 -7.171 -10.845 1.00 83.62 105 PHE A CA 1
ATOM 858 C C . PHE A 1 105 ? -3.249 -8.594 -10.321 1.00 83.62 105 PHE A C 1
ATOM 860 O O . PHE A 1 105 ? -3.133 -9.528 -11.114 1.00 83.62 105 PHE A O 1
ATOM 867 N N . GLN A 1 106 ? -3.259 -8.778 -9.001 1.00 85.31 106 GLN A N 1
ATOM 868 C CA . GLN A 1 106 ? -3.205 -10.096 -8.371 1.00 85.31 106 GLN A CA 1
ATOM 869 C C . GLN A 1 106 ? -4.569 -10.772 -8.192 1.00 85.31 106 GLN A C 1
ATOM 871 O O . GLN A 1 106 ? -4.651 -11.833 -7.574 1.00 85.31 106 GLN A O 1
ATOM 876 N N . GLY A 1 107 ? -5.650 -10.171 -8.693 1.00 85.50 107 GLY A N 1
ATOM 877 C CA . GLY A 1 107 ? -7.007 -10.684 -8.510 1.00 85.50 107 GLY A CA 1
ATOM 878 C C . GLY A 1 107 ? -7.485 -10.633 -7.056 1.00 85.50 107 GLY A C 1
ATOM 879 O O . GLY A 1 107 ? -8.411 -11.359 -6.687 1.00 85.50 107 GLY A O 1
ATOM 880 N N . ARG A 1 108 ? -6.856 -9.802 -6.216 1.00 89.50 108 ARG A N 1
ATOM 881 C CA . ARG A 1 108 ? -7.232 -9.616 -4.812 1.00 89.50 108 ARG A CA 1
ATOM 882 C C . ARG A 1 108 ? -8.302 -8.530 -4.684 1.00 89.50 108 ARG A C 1
ATOM 884 O O . ARG A 1 108 ? -8.495 -7.706 -5.576 1.00 89.50 108 ARG A O 1
ATOM 891 N N . ARG A 1 109 ? -9.025 -8.554 -3.563 1.00 91.75 109 ARG A N 1
ATOM 892 C CA . ARG A 1 109 ? -10.180 -7.685 -3.305 1.00 91.75 109 ARG A CA 1
ATOM 893 C C . ARG A 1 109 ? -9.925 -6.863 -2.041 1.00 91.75 109 ARG A C 1
ATOM 895 O O . ARG A 1 109 ? -9.965 -7.435 -0.951 1.00 91.75 109 ARG A O 1
ATOM 902 N N . PRO A 1 110 ? -9.608 -5.566 -2.163 1.00 95.06 110 PRO A N 1
ATOM 903 C CA . PRO A 1 110 ? -9.348 -4.727 -1.004 1.00 95.06 110 PRO A CA 1
ATOM 904 C C . PRO A 1 110 ? -10.649 -4.232 -0.362 1.00 95.06 110 PRO A C 1
ATOM 906 O O . PRO A 1 110 ? -11.651 -4.008 -1.043 1.00 95.06 110 PRO A O 1
ATOM 909 N N . ILE A 1 111 ? -10.596 -4.014 0.950 1.00 97.38 111 ILE A N 1
ATOM 910 C CA . ILE A 1 111 ? -11.559 -3.224 1.717 1.00 97.38 111 ILE A CA 1
ATOM 911 C C . ILE A 1 111 ? -10.950 -1.831 1.896 1.00 97.38 111 ILE A C 1
ATOM 913 O O . ILE A 1 111 ? -9.911 -1.686 2.547 1.00 97.38 111 ILE A O 1
ATOM 917 N N . VAL A 1 112 ? -11.582 -0.816 1.311 1.00 97.38 112 VAL A N 1
ATOM 918 C CA . VAL A 1 112 ? -11.106 0.569 1.356 1.00 97.38 112 VAL A CA 1
ATOM 919 C C . VAL A 1 112 ? -11.857 1.345 2.435 1.00 97.38 112 VAL A C 1
ATOM 921 O O . VAL A 1 112 ? -13.082 1.367 2.458 1.00 97.38 112 VAL A O 1
ATOM 924 N N . ILE A 1 113 ? -11.120 1.946 3.369 1.00 97.88 113 ILE A N 1
ATOM 925 C CA . ILE A 1 113 ? -11.672 2.453 4.643 1.00 97.88 113 ILE A CA 1
ATOM 926 C C . ILE A 1 113 ? -12.067 3.937 4.638 1.00 97.88 113 ILE A C 1
ATOM 928 O O . ILE A 1 113 ? -12.453 4.474 5.676 1.00 97.88 113 ILE A O 1
ATOM 932 N N . ASP A 1 114 ? -11.988 4.608 3.494 1.00 96.25 114 ASP A N 1
ATOM 933 C CA . ASP A 1 114 ? -12.207 6.055 3.373 1.00 96.25 114 ASP A CA 1
ATOM 934 C C . ASP A 1 114 ? -13.609 6.526 3.777 1.00 96.25 1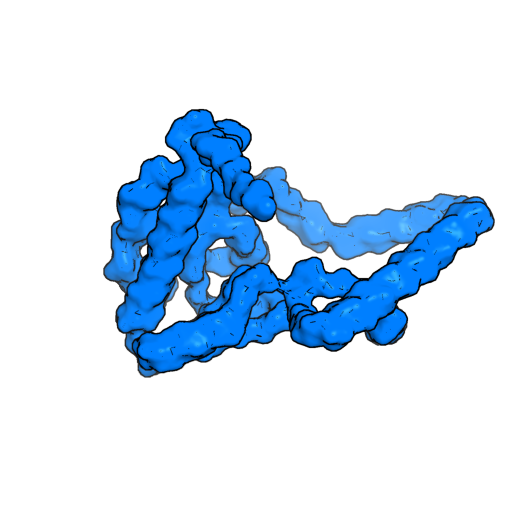14 ASP A C 1
ATOM 936 O O . ASP A 1 114 ? -13.778 7.666 4.209 1.00 96.25 114 ASP A O 1
ATOM 940 N N . ASN A 1 115 ? -14.610 5.653 3.677 1.00 96.81 115 ASN A N 1
ATOM 941 C CA . ASN A 1 115 ? -15.992 5.967 4.031 1.00 96.81 115 ASN A CA 1
ATOM 942 C C . ASN A 1 115 ? -16.346 5.694 5.503 1.00 96.81 115 ASN A C 1
ATOM 944 O O . ASN A 1 115 ? -17.445 6.036 5.935 1.00 96.81 115 ASN A O 1
ATOM 948 N N . VAL A 1 116 ? -15.438 5.114 6.296 1.00 97.94 116 VAL A N 1
ATOM 949 C CA . VAL A 1 116 ? -15.715 4.761 7.702 1.00 97.94 116 VAL A CA 1
ATOM 950 C C . VAL A 1 116 ? -15.976 6.003 8.566 1.00 97.94 116 VAL A C 1
ATOM 952 O O . VAL A 1 116 ? -16.727 5.939 9.540 1.00 97.94 116 VAL A O 1
ATOM 955 N N . VAL A 1 117 ? -15.374 7.146 8.221 1.00 97.00 117 VAL A N 1
ATOM 956 C CA . VAL A 1 117 ? -15.590 8.433 8.897 1.00 97.00 117 VAL A CA 1
ATOM 957 C C . VAL A 1 117 ? -16.071 9.459 7.880 1.00 97.00 117 VAL A C 1
ATOM 959 O O . VAL A 1 117 ? -15.290 9.987 7.097 1.00 97.00 117 VAL A O 1
ATOM 962 N N . ARG A 1 118 ? -17.365 9.790 7.925 1.00 95.06 118 ARG A N 1
ATOM 963 C CA . ARG A 1 118 ? -18.013 10.664 6.933 1.00 95.06 118 ARG A CA 1
ATOM 964 C C . ARG A 1 118 ? -17.357 12.041 6.782 1.00 95.06 118 ARG A C 1
ATOM 966 O O . ARG A 1 118 ? -17.238 12.521 5.659 1.00 95.06 118 ARG A O 1
ATOM 973 N N . SER A 1 119 ? -16.909 12.655 7.879 1.00 94.25 119 SER A N 1
ATOM 974 C CA . SER A 1 119 ? -16.267 13.978 7.838 1.00 94.25 119 SER A CA 1
ATOM 975 C C . SER A 1 119 ? -14.944 13.976 7.068 1.00 94.25 119 SER A C 1
ATOM 977 O O . SER A 1 119 ? -14.531 15.016 6.579 1.00 94.25 119 SER A O 1
ATOM 979 N N . ARG A 1 120 ? -14.301 12.815 6.871 1.00 94.50 120 ARG A N 1
ATOM 980 C CA . ARG A 1 120 ? -13.081 12.687 6.058 1.00 94.50 120 ARG A CA 1
ATOM 981 C C . ARG A 1 120 ? -13.270 13.210 4.633 1.00 94.50 120 ARG A C 1
ATOM 983 O O . ARG A 1 120 ? -12.340 13.784 4.077 1.00 94.50 120 ARG A O 1
ATOM 990 N N . ALA A 1 121 ? -14.468 13.063 4.060 1.00 93.12 121 ALA A N 1
ATOM 991 C CA . ALA A 1 121 ? -14.758 13.500 2.695 1.00 93.12 121 ALA A CA 1
ATOM 992 C C . ALA A 1 121 ? -14.585 15.018 2.493 1.00 93.12 121 ALA A C 1
ATOM 994 O O . ALA A 1 121 ? -14.215 15.465 1.405 1.00 93.12 121 ALA A O 1
ATOM 995 N N . GLU A 1 122 ? -14.792 15.807 3.550 1.00 92.25 122 GLU A N 1
ATOM 996 C CA . GLU A 1 122 ? -14.646 17.267 3.533 1.00 92.25 122 GLU A CA 1
ATOM 997 C C . GLU A 1 122 ? -13.178 17.688 3.372 1.00 92.25 122 GLU A C 1
ATOM 999 O O . GLU A 1 122 ? -12.904 18.741 2.807 1.00 92.25 122 GLU A O 1
ATOM 1004 N N . HIS A 1 123 ? -12.232 16.806 3.703 1.00 92.94 123 HIS A N 1
ATOM 1005 C CA . HIS A 1 123 ? -10.789 17.061 3.682 1.00 92.94 123 HIS A CA 1
ATOM 1006 C C . HIS A 1 123 ? -10.070 16.456 2.459 1.00 92.94 123 HIS A C 1
ATOM 1008 O O . HIS A 1 123 ? -8.852 16.523 2.335 1.00 92.94 123 HIS A O 1
ATOM 1014 N N . ILE A 1 124 ? -10.803 15.867 1.504 1.00 91.19 124 ILE A N 1
ATOM 1015 C CA . ILE A 1 124 ? -10.184 15.248 0.319 1.00 91.19 124 ILE A CA 1
ATOM 1016 C C . ILE A 1 124 ? -9.602 16.311 -0.624 1.00 91.19 124 ILE A C 1
ATOM 1018 O O . ILE A 1 124 ? -10.347 17.120 -1.192 1.00 91.19 124 ILE A O 1
ATOM 1022 N N . LEU A 1 125 ? -8.292 16.258 -0.860 1.00 88.81 125 LEU A N 1
ATOM 1023 C CA . LEU A 1 125 ? -7.599 17.104 -1.834 1.00 88.81 125 LEU A CA 1
ATOM 1024 C C . LEU A 1 125 ? -7.896 16.684 -3.283 1.00 88.81 125 LEU A C 1
ATOM 1026 O O . LEU A 1 125 ? -8.164 15.518 -3.575 1.00 88.81 125 LEU A O 1
ATOM 1030 N N . ALA A 1 126 ? -7.810 17.627 -4.223 1.00 85.81 126 ALA A N 1
ATOM 1031 C CA . ALA A 1 126 ? -8.098 17.372 -5.635 1.00 85.81 126 ALA A CA 1
ATOM 1032 C C . ALA A 1 126 ? -7.139 16.390 -6.314 1.00 85.81 126 ALA A C 1
ATOM 1034 O O . ALA A 1 126 ? -7.552 15.675 -7.222 1.00 85.81 126 ALA A O 1
ATOM 1035 N N . GLN A 1 127 ? -5.887 16.347 -5.864 1.00 82.31 127 GLN A N 1
ATOM 1036 C CA . GLN A 1 127 ? -4.857 15.446 -6.386 1.00 82.31 127 GLN A CA 1
ATOM 1037 C C . GL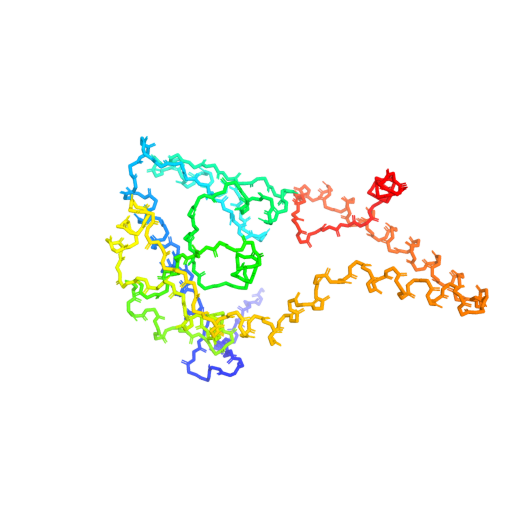N A 1 127 ? -4.723 14.155 -5.560 1.00 82.31 127 GLN A C 1
ATOM 1039 O O . GLN A 1 127 ? -3.786 13.393 -5.777 1.00 82.31 127 GLN A O 1
ATOM 1044 N N . SER A 1 128 ? -5.615 13.925 -4.590 1.00 87.25 128 SER A N 1
ATOM 1045 C CA . SER A 1 128 ? -5.545 12.740 -3.734 1.00 87.25 128 SER A CA 1
ATOM 1046 C C . SER A 1 128 ? -5.965 11.468 -4.474 1.00 87.25 128 SER A C 1
ATOM 1048 O O . SER A 1 128 ? -6.845 11.497 -5.341 1.00 87.25 128 SER A O 1
ATOM 1050 N N . ASP A 1 129 ? -5.416 10.330 -4.041 1.00 89.56 129 ASP A N 1
ATOM 1051 C CA . ASP A 1 129 ? -5.818 8.988 -4.480 1.00 89.56 129 ASP A CA 1
ATOM 1052 C C . ASP A 1 129 ? -7.309 8.706 -4.210 1.00 89.56 129 ASP A C 1
ATOM 1054 O O . ASP A 1 129 ? -7.913 7.868 -4.876 1.00 89.56 129 ASP A O 1
ATOM 1058 N N . ASP A 1 130 ? -7.935 9.456 -3.298 1.00 90.88 130 ASP A N 1
ATOM 1059 C CA . ASP A 1 130 ? -9.379 9.442 -3.025 1.00 90.88 130 ASP A CA 1
ATOM 1060 C C . ASP A 1 130 ? -10.262 9.779 -4.235 1.00 90.88 130 ASP A C 1
ATOM 1062 O O . ASP A 1 130 ? -11.447 9.452 -4.252 1.00 90.88 130 ASP A O 1
ATOM 1066 N N . ARG A 1 131 ? -9.718 10.473 -5.242 1.00 88.56 131 ARG A N 1
ATOM 1067 C CA . ARG A 1 131 ? -10.447 10.811 -6.476 1.00 88.56 131 ARG A CA 1
ATOM 1068 C C . ARG A 1 131 ? -10.209 9.813 -7.601 1.00 88.56 131 ARG A C 1
ATOM 1070 O O . ARG A 1 131 ? -10.636 10.041 -8.734 1.00 88.56 131 ARG A O 1
ATOM 1077 N N . ASN A 1 132 ? -9.518 8.714 -7.315 1.00 88.38 132 ASN A N 1
ATOM 1078 C CA . ASN A 1 132 ? -9.247 7.710 -8.318 1.00 88.38 132 ASN A CA 1
ATOM 1079 C C . ASN A 1 132 ? -10.538 6.974 -8.706 1.00 88.38 132 ASN A C 1
ATOM 1081 O O . ASN A 1 132 ? -11.228 6.393 -7.871 1.00 88.38 132 ASN A O 1
ATOM 1085 N N . GLN A 1 133 ? -10.830 6.952 -10.004 1.00 87.44 133 GLN A N 1
ATOM 1086 C CA . GLN A 1 133 ? -12.009 6.296 -10.562 1.00 87.44 133 GLN A CA 1
ATOM 1087 C C . GLN A 1 133 ? -12.057 4.798 -10.240 1.00 87.44 133 GLN A C 1
ATOM 1089 O O . GLN A 1 133 ? -13.140 4.223 -10.202 1.00 87.44 133 GLN A O 1
ATOM 1094 N N . ILE A 1 134 ? -10.930 4.130 -9.971 1.00 87.12 134 ILE A N 1
ATOM 1095 C CA . ILE A 1 134 ? -10.978 2.712 -9.584 1.00 87.12 134 ILE A CA 1
ATOM 1096 C C . ILE A 1 134 ? -11.819 2.486 -8.317 1.00 87.12 134 ILE A C 1
ATOM 1098 O O . ILE A 1 134 ? -12.360 1.398 -8.162 1.00 87.12 134 ILE A O 1
ATOM 1102 N N . LEU A 1 135 ? -11.985 3.502 -7.455 1.00 89.94 135 LEU A N 1
ATOM 1103 C CA . LEU A 1 135 ? -12.710 3.409 -6.183 1.00 89.94 135 LEU A CA 1
ATOM 1104 C C . LEU A 1 135 ? -14.228 3.204 -6.320 1.00 89.94 135 LEU A C 1
ATOM 1106 O O . LEU A 1 135 ? -14.838 2.694 -5.380 1.00 89.94 135 LEU A O 1
ATOM 1110 N N . ASP A 1 136 ? -14.847 3.546 -7.456 1.00 84.81 136 ASP A N 1
ATOM 1111 C CA . ASP A 1 136 ? -16.315 3.482 -7.623 1.00 84.81 136 ASP A CA 1
ATOM 1112 C C . ASP A 1 136 ? -16.882 2.050 -7.594 1.00 84.81 136 ASP A C 1
ATOM 1114 O O .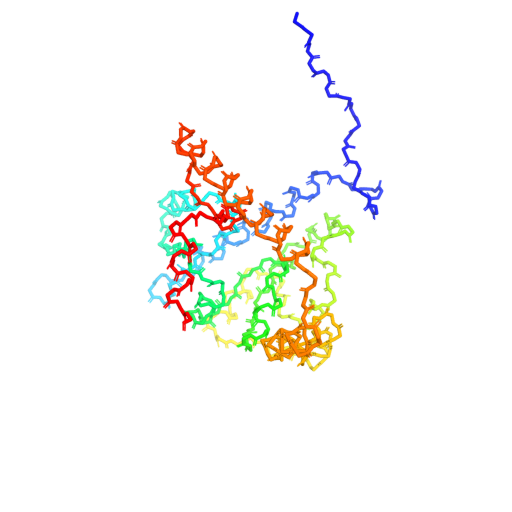 ASP A 1 136 ? -18.083 1.859 -7.421 1.00 84.81 136 ASP A O 1
ATOM 1118 N N . GLY A 1 137 ? -16.035 1.035 -7.778 1.00 81.25 137 GLY A N 1
ATOM 1119 C CA . GLY A 1 137 ? -16.433 -0.376 -7.781 1.00 81.25 137 GLY A CA 1
ATOM 1120 C C . GLY A 1 137 ? -15.820 -1.205 -6.655 1.00 81.25 137 GLY A C 1
ATOM 1121 O O . GLY A 1 137 ? -15.826 -2.431 -6.731 1.00 81.25 137 GLY A O 1
ATOM 1122 N N . ILE A 1 138 ? -15.242 -0.564 -5.638 1.00 89.94 138 ILE A N 1
ATOM 1123 C CA . ILE A 1 138 ? -14.513 -1.249 -4.563 1.00 89.94 138 ILE A CA 1
ATOM 1124 C C . ILE A 1 138 ? -15.371 -1.319 -3.302 1.00 89.94 138 ILE A C 1
ATOM 1126 O O . ILE A 1 138 ? -16.219 -0.467 -3.046 1.00 89.94 138 ILE A O 1
ATOM 1130 N N . CYS A 1 139 ? -15.135 -2.346 -2.488 1.00 94.88 139 CYS A N 1
ATOM 1131 C CA . CYS A 1 139 ? -15.745 -2.472 -1.175 1.00 94.88 139 CYS A CA 1
ATOM 1132 C C . CYS A 1 139 ? -15.319 -1.308 -0.262 1.00 94.88 139 CYS A C 1
ATOM 1134 O O . CYS A 1 139 ? -14.163 -1.242 0.158 1.00 94.88 139 CYS A O 1
ATOM 1136 N N . ARG A 1 140 ? -16.257 -0.399 0.033 1.00 95.94 140 ARG A N 1
ATOM 1137 C CA . ARG A 1 140 ? -16.045 0.820 0.833 1.00 95.94 140 ARG A CA 1
ATOM 1138 C C . ARG A 1 140 ? -17.045 0.909 1.996 1.00 95.94 140 ARG A C 1
ATOM 1140 O O . ARG A 1 140 ? -18.046 1.627 1.878 1.00 95.94 140 ARG A O 1
ATOM 1147 N N . PRO A 1 141 ? -16.829 0.138 3.077 1.00 97.31 141 PRO A N 1
ATOM 1148 C CA . PRO A 1 141 ? -17.730 0.102 4.228 1.00 97.31 141 PRO A CA 1
ATOM 1149 C C . PRO A 1 141 ? -17.868 1.468 4.909 1.00 97.31 141 PRO A C 1
ATOM 1151 O O . PRO A 1 141 ? -16.960 2.297 4.875 1.00 97.31 141 PRO A O 1
ATOM 1154 N N . GLN A 1 142 ? -19.008 1.682 5.560 1.00 97.69 142 GLN A N 1
ATOM 1155 C CA . GLN A 1 142 ? -19.379 2.943 6.216 1.00 97.69 142 GLN A CA 1
ATOM 1156 C C . GLN A 1 142 ? -19.074 2.944 7.721 1.00 97.69 142 GLN A C 1
ATOM 1158 O O . GLN A 1 142 ? -19.291 3.941 8.407 1.00 97.69 142 GLN A O 1
ATOM 1163 N N . SER A 1 143 ? -18.601 1.821 8.271 1.00 98.31 143 SER A N 1
ATOM 1164 C CA . SER A 1 143 ? -18.286 1.700 9.695 1.00 98.31 143 SER A CA 1
ATOM 1165 C C . SER A 1 143 ? -17.216 0.645 9.976 1.00 98.31 143 SER A C 1
ATOM 1167 O O . SER A 1 143 ? -16.998 -0.274 9.188 1.00 98.31 143 SER A O 1
ATOM 1169 N N . ILE A 1 144 ? -16.587 0.733 11.153 1.00 98.25 144 ILE A N 1
ATOM 1170 C CA . ILE A 1 144 ? -15.659 -0.298 11.647 1.00 98.25 144 ILE A CA 1
ATOM 1171 C C . ILE A 1 144 ? -16.360 -1.660 11.737 1.00 98.25 144 ILE A C 1
ATOM 1173 O O . ILE A 1 144 ? -15.780 -2.666 11.349 1.00 98.25 144 ILE A O 1
ATOM 1177 N N . GLY A 1 145 ? -17.613 -1.705 12.204 1.00 98.12 145 GLY A N 1
ATOM 1178 C CA . GLY A 1 145 ? -18.364 -2.958 12.334 1.00 98.12 145 GLY A CA 1
ATOM 1179 C C . GLY A 1 145 ? -18.568 -3.672 10.996 1.00 98.12 145 GLY A C 1
ATOM 1180 O O . GLY A 1 145 ? -18.415 -4.889 10.920 1.00 98.12 145 GLY A O 1
ATOM 1181 N N . GLU A 1 146 ? -18.833 -2.919 9.926 1.00 98.12 146 GLU A N 1
ATOM 1182 C CA . GLU A 1 146 ? -18.901 -3.472 8.570 1.00 98.12 146 GLU A CA 1
ATOM 1183 C C . GLU A 1 146 ? -17.547 -4.013 8.104 1.00 98.12 146 GLU A C 1
ATOM 1185 O O . GLU A 1 146 ? -17.500 -5.114 7.560 1.00 98.12 146 GLU A O 1
ATOM 1190 N N . VAL A 1 147 ? -16.445 -3.295 8.366 1.00 98.19 147 VAL A N 1
ATOM 1191 C CA . VAL A 1 147 ? -15.089 -3.784 8.055 1.00 98.19 147 VAL A CA 1
ATOM 1192 C C . VAL A 1 147 ? -14.831 -5.127 8.741 1.00 98.19 147 VAL A C 1
ATOM 1194 O O . VAL A 1 147 ? -14.413 -6.077 8.085 1.00 98.19 147 VAL A O 1
ATOM 1197 N N . ILE A 1 148 ? -15.109 -5.227 10.045 1.00 97.94 148 ILE A N 1
ATOM 1198 C CA . ILE A 1 148 ? -14.900 -6.464 10.809 1.00 97.94 148 ILE A CA 1
ATOM 1199 C C . ILE A 1 148 ? -15.775 -7.595 10.262 1.00 97.94 148 ILE A C 1
ATOM 1201 O O . ILE A 1 148 ? -15.264 -8.681 10.007 1.00 97.94 148 ILE A O 1
ATOM 1205 N N . SER A 1 149 ? -17.053 -7.331 9.986 1.00 97.38 149 SER A N 1
ATOM 1206 C CA . SER A 1 149 ? -17.961 -8.323 9.399 1.00 97.38 149 SER A CA 1
ATOM 1207 C C . SER A 1 149 ? -17.468 -8.846 8.044 1.00 97.38 149 SER A C 1
ATOM 1209 O O . SER A 1 149 ? -17.529 -10.048 7.781 1.00 97.38 149 SER A O 1
ATOM 1211 N N . LEU A 1 150 ? -16.937 -7.973 7.183 1.00 97.00 150 LEU A N 1
ATOM 1212 C CA . LEU A 1 150 ? -16.378 -8.364 5.884 1.00 97.00 150 LEU A CA 1
ATOM 1213 C C . LEU A 1 150 ? -15.142 -9.260 6.032 1.00 97.00 150 LEU A C 1
ATOM 1215 O O . LEU A 1 150 ? -15.016 -10.238 5.291 1.00 97.00 150 LEU A O 1
ATOM 1219 N N . ILE A 1 151 ? -14.268 -8.953 6.997 1.00 96.38 151 ILE A N 1
ATOM 1220 C CA . ILE A 1 151 ? -13.081 -9.759 7.317 1.00 96.38 151 ILE A CA 1
ATOM 1221 C C . ILE A 1 151 ? -13.504 -11.133 7.847 1.00 96.38 151 ILE A C 1
ATOM 1223 O O . ILE A 1 151 ? -13.081 -12.157 7.314 1.00 96.38 151 ILE A O 1
ATOM 1227 N N . GLU A 1 152 ? -14.373 -11.174 8.859 1.00 94.88 152 GLU A N 1
ATOM 1228 C CA . GLU A 1 152 ? -14.764 -12.418 9.529 1.00 94.88 152 GLU A CA 1
ATOM 1229 C C . GLU A 1 152 ? -15.531 -13.378 8.618 1.00 94.88 152 GLU A C 1
ATOM 1231 O O . GLU A 1 152 ? -15.361 -14.593 8.723 1.00 94.88 152 GLU A O 1
ATOM 1236 N N . ASN A 1 153 ? -16.356 -12.841 7.717 1.00 93.31 153 ASN A N 1
ATOM 1237 C CA . ASN A 1 153 ? -17.151 -13.634 6.783 1.00 93.31 153 ASN A CA 1
ATOM 1238 C C . ASN A 1 153 ? -16.427 -13.913 5.459 1.00 93.31 153 ASN A C 1
ATOM 1240 O O . ASN A 1 153 ? -16.982 -14.605 4.606 1.00 93.31 153 ASN A O 1
ATOM 1244 N N . SER A 1 154 ? -15.221 -13.363 5.254 1.00 88.81 154 SER A N 1
ATOM 1245 C CA . SER A 1 154 ? -14.477 -13.450 3.985 1.00 88.81 154 SER A CA 1
ATOM 1246 C C . SER A 1 154 ? -15.321 -13.055 2.760 1.00 88.81 154 SER A C 1
ATOM 1248 O O . SER A 1 154 ? -15.143 -13.580 1.660 1.00 88.81 154 SER A O 1
ATOM 1250 N N . ASN A 1 155 ? -16.263 -12.128 2.945 1.00 88.31 155 ASN A N 1
ATOM 1251 C CA . ASN A 1 155 ? -17.291 -11.796 1.959 1.00 88.31 155 ASN A CA 1
ATOM 1252 C C . ASN A 1 155 ? -17.001 -10.453 1.279 1.00 88.31 155 ASN A C 1
ATOM 1254 O O . ASN A 1 155 ? -17.839 -9.554 1.262 1.00 88.31 155 ASN A O 1
ATOM 1258 N N . VAL A 1 156 ? -15.787 -10.293 0.747 1.00 91.00 156 VAL A N 1
ATOM 1259 C CA . VAL A 1 156 ? -15.432 -9.089 -0.013 1.00 91.00 156 VAL A CA 1
ATOM 1260 C C . VAL A 1 156 ? -15.970 -9.229 -1.445 1.00 91.00 156 VAL A C 1
ATOM 1262 O O . VAL A 1 156 ? -15.567 -10.166 -2.158 1.00 91.00 156 VAL A O 1
ATOM 1265 N N . PRO A 1 157 ? -16.865 -8.326 -1.894 1.00 87.62 157 PRO A N 1
ATOM 1266 C CA . PRO A 1 157 ? -17.417 -8.364 -3.243 1.00 87.62 157 PRO A CA 1
ATOM 1267 C C . PRO A 1 157 ? -16.319 -8.340 -4.305 1.00 87.62 157 PRO A C 1
ATOM 1269 O O . PRO A 1 157 ? -15.291 -7.678 -4.148 1.00 87.62 157 PRO A O 1
ATOM 1272 N N . ALA A 1 158 ? -16.532 -9.073 -5.397 1.00 85.94 158 ALA A N 1
ATOM 1273 C CA . ALA A 1 158 ? -15.666 -8.953 -6.561 1.00 85.94 158 ALA A CA 1
ATOM 1274 C C . ALA A 1 158 ? -15.802 -7.543 -7.163 1.00 85.94 158 ALA A C 1
ATOM 1276 O O . ALA A 1 158 ? -16.919 -7.018 -7.193 1.00 85.94 158 ALA A O 1
ATOM 1277 N N . PRO A 1 159 ? -14.707 -6.941 -7.661 1.00 83.19 159 PRO A N 1
ATOM 1278 C CA . PRO A 1 159 ? -14.811 -5.685 -8.387 1.00 83.19 159 PRO A CA 1
ATOM 1279 C C . PRO A 1 159 ? -15.678 -5.888 -9.643 1.00 83.19 159 PRO A C 1
ATOM 1281 O O . PRO A 1 159 ? -15.559 -6.931 -10.298 1.00 83.19 159 PRO A O 1
ATOM 1284 N N . PRO A 1 160 ? -16.544 -4.924 -9.996 1.00 85.19 160 PRO A N 1
ATOM 1285 C CA . PRO A 1 160 ? -17.339 -4.990 -11.212 1.00 85.19 160 PRO A CA 1
ATOM 1286 C C . PRO A 1 160 ? -16.441 -4.908 -12.453 1.00 85.19 160 PRO A C 1
ATOM 1288 O O . PRO A 1 160 ? -15.306 -4.430 -12.396 1.00 85.19 160 PRO A O 1
ATOM 1291 N N . GLU A 1 161 ? -16.967 -5.329 -13.603 1.00 85.81 161 GLU A N 1
ATOM 1292 C CA . GLU A 1 161 ? -16.245 -5.302 -14.884 1.00 85.81 161 GLU A CA 1
ATOM 1293 C C . GLU A 1 161 ? -15.750 -3.893 -15.253 1.00 85.81 161 GLU A C 1
ATOM 1295 O O . GLU A 1 161 ? -14.661 -3.739 -15.803 1.00 85.81 161 GLU A O 1
ATOM 1300 N N . SER A 1 162 ? -16.485 -2.850 -14.855 1.00 85.94 162 SER A N 1
ATOM 1301 C CA . SER A 1 162 ? -16.086 -1.453 -15.054 1.00 85.94 162 SER A CA 1
ATOM 1302 C C . SER A 1 162 ? -14.746 -1.105 -14.399 1.00 85.94 162 SER A C 1
ATOM 1304 O O . SER A 1 162 ? -13.990 -0.310 -14.950 1.00 85.94 162 SER A O 1
ATOM 1306 N N . VAL A 1 163 ? -14.403 -1.717 -13.259 1.00 84.44 163 VAL A N 1
ATOM 1307 C CA . VAL A 1 163 ? -13.083 -1.534 -12.635 1.00 84.44 163 VAL A CA 1
ATOM 1308 C C . VAL A 1 163 ? -12.004 -2.198 -13.483 1.00 84.44 163 VAL A C 1
ATOM 1310 O O . VAL A 1 163 ? -10.949 -1.609 -13.681 1.00 84.44 163 VAL A O 1
ATOM 1313 N N . GLN A 1 164 ? -12.262 -3.382 -14.043 1.00 81.56 164 GLN A N 1
ATOM 1314 C CA . GLN A 1 164 ? -11.297 -4.061 -14.917 1.00 81.56 164 GLN A CA 1
ATOM 1315 C C . GLN A 1 164 ? -11.029 -3.266 -16.198 1.00 81.56 164 GLN A C 1
ATOM 1317 O O . GLN A 1 164 ? -9.877 -3.134 -16.602 1.00 81.56 164 GLN A O 1
ATOM 1322 N N . GLN A 1 165 ? -12.075 -2.690 -16.794 1.00 86.06 165 GLN A N 1
ATOM 1323 C CA . GLN A 1 165 ? -11.949 -1.812 -17.959 1.00 86.06 165 GLN A CA 1
ATOM 1324 C C . GLN A 1 165 ? -11.124 -0.562 -17.626 1.00 86.06 165 GLN A C 1
ATOM 1326 O O . GLN A 1 165 ? -10.173 -0.257 -18.337 1.00 86.06 165 GLN A O 1
ATOM 1331 N N . ARG A 1 166 ? -11.399 0.097 -16.491 1.00 86.12 166 ARG A N 1
ATOM 1332 C CA . ARG A 1 166 ? -10.620 1.261 -16.028 1.00 86.12 166 ARG A CA 1
ATOM 1333 C C . ARG A 1 166 ? -9.154 0.922 -15.769 1.00 86.12 166 ARG A C 1
ATOM 1335 O O . ARG A 1 166 ? -8.277 1.705 -16.116 1.00 86.12 166 ARG A O 1
ATOM 1342 N N . LEU A 1 167 ? -8.873 -0.245 -15.189 1.00 82.12 167 LEU A N 1
ATOM 1343 C CA . LEU A 1 167 ? -7.500 -0.724 -15.016 1.00 82.12 167 LEU A CA 1
ATOM 1344 C C . LEU A 1 167 ? -6.816 -0.915 -16.376 1.00 82.12 167 LEU A C 1
ATOM 1346 O O . LEU A 1 167 ? -5.684 -0.480 -16.559 1.00 82.12 167 LEU A O 1
ATOM 1350 N N . GLU A 1 168 ? -7.494 -1.514 -17.354 1.00 84.19 168 GLU A N 1
ATOM 1351 C CA . GLU A 1 168 ? -6.945 -1.639 -18.706 1.00 84.19 168 GLU A CA 1
ATOM 1352 C C . GLU A 1 168 ? -6.665 -0.264 -19.338 1.00 84.19 168 GLU A C 1
ATOM 1354 O O . GLU A 1 168 ? -5.582 -0.060 -19.877 1.00 84.19 168 GLU A O 1
ATOM 1359 N N . GLU A 1 169 ? -7.577 0.699 -19.205 1.00 85.38 169 GLU A N 1
ATOM 1360 C CA . GLU A 1 169 ? -7.420 2.057 -19.744 1.00 85.38 169 GLU A CA 1
ATOM 1361 C C . GLU A 1 169 ? -6.276 2.843 -19.086 1.00 85.38 169 GLU A C 1
ATOM 1363 O O . GLU A 1 169 ? -5.531 3.544 -19.771 1.00 85.38 169 GLU A O 1
ATOM 1368 N N . GLN A 1 170 ? -6.124 2.741 -17.763 1.00 81.50 170 GLN A N 1
ATOM 1369 C CA . GLN A 1 170 ? -5.182 3.568 -17.003 1.00 81.50 170 GLN A CA 1
ATOM 1370 C C . GLN A 1 170 ? -3.759 3.009 -16.983 1.00 81.50 170 GLN A C 1
ATOM 1372 O O . GLN A 1 170 ? -2.798 3.774 -17.053 1.00 81.50 170 GLN A O 1
ATOM 1377 N N . VAL A 1 171 ? -3.608 1.689 -16.858 1.00 76.31 171 VAL A N 1
ATOM 1378 C CA . VAL A 1 171 ? -2.293 1.037 -16.723 1.00 76.31 171 VAL A CA 1
ATOM 1379 C C . VAL A 1 171 ? -1.936 0.154 -17.913 1.00 76.31 171 VAL A C 1
ATOM 1381 O O . VAL A 1 171 ? -0.841 -0.409 -17.936 1.00 76.31 171 VAL A O 1
ATOM 1384 N N . GLY A 1 172 ? -2.810 0.045 -18.921 1.00 75.94 172 GLY A N 1
ATOM 1385 C CA . GLY A 1 172 ? -2.558 -0.784 -20.098 1.00 75.94 172 GLY A CA 1
ATOM 1386 C C . GLY A 1 172 ? -2.272 -2.218 -19.685 1.00 75.94 172 GLY A C 1
ATOM 1387 O O . GLY A 1 172 ? -1.247 -2.770 -20.076 1.00 75.94 172 GLY A O 1
ATOM 1388 N N . ALA A 1 173 ? -3.101 -2.794 -18.811 1.00 69.88 173 ALA A N 1
ATOM 1389 C CA . ALA A 1 173 ? -2.848 -4.084 -18.172 1.00 69.88 173 ALA A CA 1
ATOM 1390 C C . ALA A 1 173 ? -2.453 -5.190 -19.177 1.00 69.88 173 ALA A C 1
ATOM 1392 O O . ALA A 1 173 ? -1.540 -5.979 -18.907 1.00 69.88 173 ALA A O 1
ATOM 1393 N N . SER A 1 174 ? -3.055 -5.214 -20.368 1.00 70.62 174 SER A N 1
ATOM 1394 C CA . SER A 1 174 ? -2.692 -6.121 -21.463 1.00 70.62 174 SER A CA 1
ATOM 1395 C C . SER A 1 174 ? -1.304 -5.852 -22.063 1.00 70.62 174 SER A C 1
ATOM 1397 O O . SER A 1 174 ? -0.582 -6.795 -22.402 1.00 70.62 174 SER A O 1
ATOM 1399 N N . ILE A 1 175 ? -0.894 -4.585 -22.143 1.00 64.31 175 ILE A N 1
ATOM 1400 C CA . ILE A 1 175 ? 0.429 -4.140 -22.600 1.00 64.31 175 ILE A CA 1
ATOM 1401 C C . ILE A 1 175 ? 1.480 -4.452 -21.528 1.00 64.31 175 ILE A C 1
ATOM 1403 O O . ILE A 1 175 ? 2.538 -5.001 -21.839 1.00 64.31 175 ILE A O 1
ATOM 1407 N N . ALA A 1 176 ? 1.175 -4.180 -20.257 1.00 66.50 176 ALA A N 1
ATOM 1408 C CA . ALA A 1 176 ? 2.052 -4.439 -19.120 1.00 66.50 176 ALA A CA 1
ATOM 1409 C C . ALA A 1 176 ? 2.393 -5.932 -18.978 1.00 66.50 176 ALA A C 1
ATOM 1411 O O . ALA A 1 176 ? 3.538 -6.274 -18.672 1.00 66.50 176 ALA A O 1
ATOM 1412 N N . ARG A 1 177 ? 1.453 -6.837 -19.297 1.00 67.00 177 ARG A N 1
ATOM 1413 C CA . ARG A 1 177 ? 1.707 -8.293 -19.357 1.00 67.00 177 ARG A CA 1
ATOM 1414 C C . ARG A 1 177 ? 2.804 -8.678 -20.351 1.00 67.00 177 ARG A C 1
ATOM 1416 O O . ARG A 1 177 ? 3.480 -9.680 -20.146 1.00 67.00 177 ARG A O 1
ATOM 1423 N N . LYS A 1 178 ? 2.995 -7.881 -21.403 1.00 74.56 178 LYS A N 1
ATOM 1424 C CA . LYS A 1 178 ? 4.045 -8.055 -22.415 1.00 74.56 178 LYS A CA 1
ATOM 1425 C C . LYS A 1 178 ? 5.254 -7.153 -22.170 1.00 74.56 178 LYS A C 1
ATOM 1427 O O . LYS A 1 178 ? 6.117 -7.060 -23.027 1.00 74.56 178 LYS A O 1
ATOM 1432 N N . SER A 1 179 ? 5.358 -6.485 -21.022 1.00 73.75 179 SER A N 1
ATOM 1433 C CA . SER A 1 179 ? 6.448 -5.535 -20.754 1.00 73.75 179 SER A CA 1
ATOM 1434 C C . SER A 1 179 ? 7.836 -6.155 -20.934 1.00 73.75 179 SER A C 1
ATOM 1436 O O . SER A 1 179 ? 8.678 -5.564 -21.601 1.00 73.75 179 SER A O 1
ATOM 1438 N N . ILE A 1 180 ? 8.061 -7.370 -20.421 1.00 76.31 180 ILE A N 1
ATOM 1439 C CA . ILE A 1 180 ? 9.342 -8.072 -20.577 1.00 76.31 180 ILE A CA 1
ATOM 1440 C C . ILE A 1 180 ? 9.609 -8.397 -22.048 1.00 76.31 180 ILE A C 1
ATOM 1442 O O . ILE A 1 180 ? 10.696 -8.097 -22.532 1.00 76.31 180 ILE A O 1
ATOM 1446 N N . SER A 1 181 ? 8.635 -8.960 -22.773 1.00 77.44 181 SER A N 1
ATOM 1447 C CA . SER A 1 181 ? 8.809 -9.245 -24.202 1.00 77.44 181 SER A CA 1
ATOM 1448 C C . SER A 1 181 ? 9.045 -7.965 -24.995 1.00 77.44 181 SER A C 1
ATOM 1450 O O . SER A 1 181 ? 9.981 -7.920 -25.769 1.00 77.44 181 SER A O 1
ATOM 1452 N N . ASN A 1 182 ? 8.317 -6.884 -24.710 1.00 76.69 182 ASN A N 1
ATOM 1453 C CA . ASN A 1 182 ? 8.499 -5.594 -25.371 1.00 76.69 182 ASN A CA 1
ATOM 1454 C C . ASN A 1 182 ? 9.898 -5.013 -25.107 1.00 76.69 182 ASN A C 1
ATOM 1456 O O . ASN A 1 182 ? 10.502 -4.435 -26.008 1.00 76.69 182 ASN A O 1
ATOM 1460 N N . ILE A 1 183 ? 10.432 -5.165 -23.888 1.00 79.19 183 ILE A N 1
ATOM 1461 C CA . ILE A 1 183 ? 11.810 -4.772 -23.561 1.00 79.19 183 ILE A CA 1
ATOM 1462 C C . ILE A 1 183 ? 12.801 -5.624 -24.358 1.00 79.19 183 ILE A C 1
ATOM 1464 O O . ILE A 1 183 ? 13.724 -5.072 -24.952 1.00 79.19 183 ILE A O 1
ATOM 1468 N N . LEU A 1 184 ? 12.616 -6.946 -24.388 1.00 80.19 184 LEU A N 1
ATOM 1469 C CA . LEU A 1 184 ? 13.484 -7.859 -25.134 1.00 80.19 184 LEU A CA 1
ATOM 1470 C C . LEU A 1 184 ? 13.440 -7.584 -26.639 1.00 80.19 184 LEU A C 1
ATOM 1472 O O . LEU A 1 184 ? 14.495 -7.522 -27.259 1.00 80.19 184 LEU A O 1
ATOM 1476 N N . ASP A 1 185 ? 12.256 -7.345 -27.196 1.00 82.44 185 ASP A N 1
ATOM 1477 C CA . ASP A 1 185 ? 12.038 -6.999 -28.598 1.00 82.44 185 ASP A CA 1
ATOM 1478 C C . ASP A 1 185 ? 12.695 -5.656 -28.919 1.00 82.44 185 ASP A C 1
ATOM 1480 O O . ASP A 1 185 ? 13.437 -5.554 -29.888 1.00 82.44 185 ASP A O 1
ATOM 1484 N N . THR A 1 186 ? 12.547 -4.650 -28.051 1.00 80.06 186 THR A N 1
ATOM 1485 C CA . THR A 1 186 ? 13.233 -3.358 -28.210 1.00 80.06 186 THR A CA 1
ATOM 1486 C C . THR A 1 186 ? 14.753 -3.533 -28.177 1.00 80.06 186 THR A C 1
ATOM 1488 O O . THR A 1 186 ? 15.463 -2.939 -28.986 1.00 80.06 186 THR A O 1
ATOM 1491 N N . ILE A 1 187 ? 15.286 -4.359 -27.268 1.00 76.88 187 ILE A N 1
ATOM 1492 C CA . ILE A 1 187 ? 16.723 -4.667 -27.208 1.00 76.88 187 ILE A CA 1
ATOM 1493 C C . ILE A 1 187 ? 17.163 -5.409 -28.477 1.00 76.88 187 ILE A C 1
ATOM 1495 O O . ILE A 1 187 ? 18.219 -5.099 -29.031 1.00 76.88 187 ILE A O 1
ATOM 1499 N N . ALA A 1 188 ? 16.370 -6.366 -28.956 1.00 78.25 188 ALA A N 1
ATOM 1500 C CA . ALA A 1 188 ? 16.630 -7.124 -30.173 1.00 78.25 188 ALA A CA 1
ATOM 1501 C C . ALA A 1 188 ? 16.626 -6.213 -31.410 1.00 78.25 188 ALA A C 1
ATOM 1503 O O . ALA A 1 188 ? 17.559 -6.255 -32.204 1.00 78.25 188 ALA A O 1
ATOM 1504 N N . GLU A 1 189 ? 15.648 -5.319 -31.540 1.00 80.62 189 GLU A N 1
ATOM 1505 C CA . GLU A 1 189 ? 15.587 -4.314 -32.603 1.00 80.62 189 GLU A CA 1
ATOM 1506 C C . GLU A 1 189 ? 16.783 -3.364 -32.536 1.00 80.62 189 GLU A C 1
ATOM 1508 O O . GLU A 1 189 ? 17.429 -3.098 -33.550 1.00 80.62 189 GLU A O 1
ATOM 1513 N N . PHE A 1 190 ? 17.138 -2.897 -31.337 1.00 71.75 190 PHE A N 1
ATOM 1514 C CA . PHE A 1 190 ? 18.275 -2.001 -31.137 1.00 71.75 190 PHE A CA 1
ATOM 1515 C C . PHE A 1 190 ? 19.625 -2.680 -31.410 1.00 71.75 190 PHE A C 1
ATOM 1517 O O . PHE A 1 190 ? 20.582 -2.018 -31.809 1.00 71.75 190 PHE A O 1
ATOM 1524 N N . THR A 1 191 ? 19.721 -3.995 -31.203 1.00 70.19 191 THR A N 1
ATOM 1525 C CA . THR A 1 191 ? 20.924 -4.785 -31.509 1.00 70.19 191 THR A CA 1
ATOM 1526 C C . THR A 1 191 ? 20.979 -5.224 -32.975 1.00 70.19 191 THR A C 1
ATOM 1528 O O . THR A 1 191 ? 22.072 -5.301 -33.537 1.00 70.19 191 THR A O 1
ATOM 1531 N N . ALA A 1 192 ? 19.829 -5.441 -33.622 1.00 70.62 192 ALA A N 1
ATOM 1532 C CA . ALA A 1 192 ? 19.707 -5.778 -35.042 1.00 70.62 192 ALA A CA 1
ATOM 1533 C C . ALA A 1 192 ? 19.870 -4.556 -35.967 1.00 70.62 192 ALA A C 1
ATOM 1535 O O . ALA A 1 192 ? 20.399 -4.674 -37.077 1.00 70.62 192 ALA A O 1
ATOM 1536 N N . ALA A 1 193 ? 19.469 -3.364 -35.517 1.00 65.44 193 ALA A N 1
ATOM 1537 C CA . ALA A 1 193 ? 19.712 -2.106 -36.211 1.00 65.44 193 ALA A CA 1
ATOM 1538 C C . ALA A 1 193 ? 21.219 -1.780 -36.199 1.00 65.44 193 ALA A C 1
ATOM 1540 O O . ALA A 1 193 ? 21.735 -1.224 -35.237 1.00 65.44 193 ALA A O 1
ATOM 1541 N N . LYS A 1 194 ? 21.922 -2.178 -37.274 1.00 59.56 194 LYS A N 1
ATOM 1542 C CA . LYS A 1 194 ? 23.320 -1.859 -37.655 1.00 59.56 194 LYS A CA 1
ATOM 1543 C C . LYS A 1 194 ? 24.179 -1.182 -36.572 1.00 59.56 194 LYS A C 1
ATOM 1545 O O . LYS A 1 194 ? 24.015 0.003 -36.308 1.00 59.56 194 LYS A O 1
ATOM 1550 N N . GLY A 1 195 ? 25.193 -1.919 -36.102 1.00 61.44 195 GLY A N 1
ATOM 1551 C CA . GLY A 1 195 ? 26.418 -1.442 -35.443 1.00 61.44 195 GLY A CA 1
ATOM 1552 C C . GLY A 1 195 ? 26.328 -0.059 -34.801 1.00 61.44 195 GLY A C 1
ATOM 1553 O O . GLY A 1 195 ? 26.613 0.950 -35.445 1.00 61.44 195 GLY A O 1
ATOM 1554 N N . MET A 1 196 ? 25.973 -0.025 -33.517 1.00 64.00 196 MET A N 1
ATOM 1555 C CA . MET A 1 196 ? 25.909 1.207 -32.737 1.00 64.00 196 MET A CA 1
ATOM 1556 C C . MET A 1 196 ? 27.219 2.010 -32.907 1.00 64.00 196 MET A C 1
ATOM 1558 O O . MET A 1 196 ? 28.304 1.433 -32.766 1.00 64.00 196 MET A O 1
ATOM 1562 N N . PRO A 1 197 ? 27.167 3.322 -33.214 1.00 73.12 197 PRO A N 1
ATOM 1563 C CA . PRO A 1 197 ? 28.369 4.132 -33.384 1.00 73.12 197 PRO A CA 1
ATOM 1564 C C . PRO A 1 197 ? 29.275 3.988 -32.160 1.00 73.12 197 PRO A C 1
ATOM 1566 O O . PRO A 1 197 ? 28.794 4.101 -31.031 1.00 73.12 197 PRO A O 1
ATOM 1569 N N . ARG A 1 198 ? 30.585 3.786 -32.360 1.00 71.94 198 ARG A N 1
ATOM 1570 C CA . ARG A 1 198 ? 31.549 3.635 -31.249 1.00 71.94 198 ARG A CA 1
ATOM 1571 C C . ARG A 1 198 ? 31.422 4.754 -30.210 1.00 71.94 198 ARG A C 1
ATOM 1573 O O . ARG A 1 198 ? 31.526 4.485 -29.021 1.00 71.94 198 ARG A O 1
ATOM 1580 N N . SER A 1 199 ? 31.118 5.979 -30.641 1.00 75.75 199 SER A N 1
ATOM 1581 C CA . SER A 1 199 ? 30.869 7.122 -29.755 1.00 75.75 199 SER A CA 1
ATOM 1582 C C . SER A 1 199 ? 29.693 6.912 -28.792 1.00 75.75 199 SER A C 1
ATOM 1584 O O . SER A 1 199 ? 29.813 7.277 -27.626 1.00 75.75 199 SER A O 1
ATOM 1586 N N . ARG A 1 200 ? 28.597 6.277 -29.238 1.00 75.75 200 ARG A N 1
ATOM 1587 C CA . ARG A 1 200 ? 27.433 5.952 -28.394 1.00 75.75 200 ARG A CA 1
ATOM 1588 C C . ARG A 1 200 ? 27.745 4.847 -27.385 1.00 75.75 200 ARG A C 1
ATOM 1590 O O . ARG A 1 200 ? 27.323 4.929 -26.236 1.00 75.75 200 ARG A O 1
ATOM 1597 N N . ILE A 1 201 ? 28.525 3.845 -27.789 1.00 77.75 201 ILE A N 1
ATOM 1598 C CA . ILE A 1 201 ? 28.980 2.776 -26.885 1.00 77.75 201 ILE A CA 1
ATOM 1599 C C . ILE A 1 201 ? 29.876 3.367 -25.791 1.00 77.75 201 ILE A C 1
ATOM 1601 O O . ILE A 1 201 ? 29.652 3.118 -24.606 1.00 77.75 201 ILE A O 1
ATOM 1605 N N . THR A 1 202 ? 30.845 4.207 -26.168 1.00 81.81 202 THR A N 1
ATOM 1606 C CA . THR A 1 202 ? 31.724 4.880 -25.205 1.00 81.81 202 THR A CA 1
ATOM 1607 C C . THR A 1 202 ? 30.930 5.784 -24.265 1.00 81.81 202 THR A C 1
ATOM 1609 O O . THR A 1 202 ? 31.151 5.730 -23.058 1.00 81.81 202 THR A O 1
ATOM 1612 N N . SER A 1 203 ? 29.965 6.565 -24.767 1.00 82.94 203 SER A N 1
ATOM 1613 C CA . SER A 1 203 ? 29.129 7.409 -23.903 1.00 82.94 203 SER A CA 1
ATOM 1614 C C . SER A 1 203 ? 28.274 6.593 -22.935 1.00 82.94 203 SER A C 1
ATOM 1616 O O . SER A 1 203 ? 28.160 6.971 -21.773 1.00 82.94 203 SER A O 1
ATOM 1618 N N . LEU A 1 204 ? 27.722 5.454 -23.369 1.00 84.44 204 LEU A N 1
ATOM 1619 C CA . LEU A 1 204 ? 26.973 4.550 -22.492 1.00 84.44 204 LEU A CA 1
ATOM 1620 C C . LEU A 1 204 ? 27.870 3.944 -21.411 1.00 84.44 204 LEU A C 1
ATOM 1622 O O . LEU A 1 204 ? 27.461 3.860 -20.256 1.00 84.44 204 LEU A O 1
ATOM 1626 N N . PHE A 1 205 ? 29.097 3.556 -21.760 1.00 86.38 205 PHE A N 1
ATOM 1627 C CA . PHE A 1 205 ? 30.063 3.027 -20.801 1.00 86.38 205 PHE A CA 1
ATOM 1628 C C . PHE A 1 205 ? 30.485 4.083 -19.769 1.00 86.38 205 PHE A C 1
ATOM 1630 O O . PHE A 1 205 ? 30.519 3.795 -18.570 1.00 86.38 205 PHE A O 1
ATOM 1637 N N . VAL A 1 206 ? 30.763 5.312 -20.217 1.00 89.94 206 VAL A N 1
ATOM 1638 C CA . VAL A 1 206 ? 31.081 6.450 -19.340 1.00 89.94 206 VAL A CA 1
ATOM 1639 C C . VAL A 1 206 ? 29.904 6.762 -18.423 1.00 89.94 206 VAL A C 1
ATOM 1641 O O . VAL A 1 206 ? 30.094 6.865 -17.214 1.00 89.94 206 VAL A O 1
ATOM 1644 N N . TRP A 1 207 ? 28.689 6.839 -18.969 1.00 88.75 207 TRP A N 1
ATOM 1645 C CA . TRP A 1 207 ? 27.472 7.060 -18.194 1.00 88.75 207 TRP A CA 1
ATOM 1646 C C . TRP A 1 207 ? 27.270 5.979 -17.129 1.00 88.75 207 TRP A C 1
ATOM 1648 O O . TRP A 1 207 ? 27.106 6.301 -15.956 1.00 88.75 207 TRP A O 1
ATOM 1658 N N . ASN A 1 208 ? 27.368 4.699 -17.503 1.00 87.50 208 ASN A N 1
ATOM 1659 C CA . ASN A 1 208 ? 27.246 3.590 -16.554 1.00 87.50 208 ASN A CA 1
ATOM 1660 C C . ASN A 1 208 ? 28.311 3.662 -15.454 1.00 87.50 208 ASN A C 1
ATOM 1662 O O . ASN A 1 208 ? 28.009 3.468 -14.279 1.00 87.50 208 ASN A O 1
ATOM 1666 N N . SER A 1 209 ? 29.556 3.963 -15.825 1.00 88.75 209 SER A N 1
ATOM 1667 C CA . SER A 1 209 ? 30.659 4.095 -14.867 1.00 88.75 209 SER A CA 1
ATOM 1668 C C . SER A 1 209 ? 30.423 5.251 -13.895 1.00 88.75 209 SER A C 1
ATOM 1670 O O . SER A 1 209 ? 30.651 5.099 -12.696 1.00 88.75 209 SER A O 1
ATOM 1672 N N . LEU A 1 210 ? 29.910 6.381 -14.393 1.00 92.56 210 LEU A N 1
ATOM 1673 C CA . LEU A 1 210 ? 29.555 7.542 -13.583 1.00 92.56 210 LEU A CA 1
ATOM 1674 C C . LEU A 1 210 ? 28.397 7.235 -12.625 1.00 92.56 210 LEU A C 1
ATOM 1676 O O . LEU A 1 210 ? 28.490 7.566 -11.445 1.00 92.56 210 LEU A O 1
ATOM 1680 N N . VAL A 1 211 ? 27.335 6.577 -13.10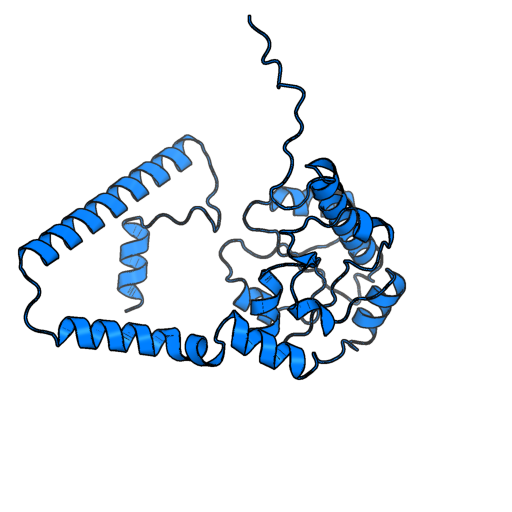1 1.00 89.25 211 VAL A N 1
ATOM 1681 C CA . VAL A 1 211 ? 26.192 6.167 -12.268 1.00 89.25 211 VAL A CA 1
ATOM 1682 C C . VAL A 1 211 ? 26.654 5.254 -11.136 1.00 89.25 211 VAL A C 1
ATOM 1684 O O . VAL A 1 211 ? 26.339 5.521 -9.979 1.00 89.25 211 VAL A O 1
ATOM 1687 N N . VAL A 1 212 ? 27.465 4.236 -11.439 1.00 91.31 212 VAL A N 1
ATOM 1688 C CA . VAL A 1 212 ? 28.014 3.325 -10.423 1.00 91.31 212 VAL A CA 1
ATOM 1689 C C . VAL A 1 212 ? 28.891 4.083 -9.422 1.00 91.31 212 VAL A C 1
ATOM 1691 O O . VAL A 1 212 ? 28.734 3.897 -8.217 1.00 91.31 212 VAL A O 1
ATOM 1694 N N . ALA A 1 213 ? 29.770 4.978 -9.886 1.00 92.06 213 ALA A N 1
ATOM 1695 C CA . ALA A 1 213 ? 30.618 5.782 -9.005 1.00 92.06 213 ALA A CA 1
ATOM 1696 C C . ALA A 1 213 ? 29.794 6.684 -8.068 1.00 92.06 213 ALA A C 1
ATOM 1698 O O . ALA A 1 213 ? 30.055 6.737 -6.866 1.00 92.06 213 ALA A O 1
ATOM 1699 N N . LEU A 1 214 ? 28.762 7.353 -8.590 1.00 92.56 214 LEU A N 1
ATOM 1700 C CA . LEU A 1 214 ? 27.848 8.173 -7.792 1.00 92.56 214 LEU A CA 1
ATOM 1701 C C . LEU A 1 214 ? 27.049 7.331 -6.789 1.00 92.56 214 LEU A C 1
ATOM 1703 O O . LEU A 1 214 ? 26.868 7.760 -5.649 1.00 92.56 214 LEU A O 1
ATOM 1707 N N . SER A 1 215 ? 26.603 6.136 -7.178 1.00 91.19 215 SER A N 1
ATOM 1708 C CA . SER A 1 215 ? 25.916 5.197 -6.289 1.00 91.19 215 SER A CA 1
ATOM 1709 C C . SER A 1 215 ? 26.820 4.690 -5.159 1.00 91.19 215 SER A C 1
ATOM 1711 O O . SER A 1 215 ? 26.373 4.625 -4.017 1.00 91.19 215 SER A O 1
ATOM 1713 N N . GLU A 1 216 ? 28.100 4.412 -5.417 1.00 92.75 216 GLU A N 1
ATOM 1714 C CA . GLU A 1 216 ? 29.068 4.067 -4.361 1.00 92.75 216 GLU A CA 1
ATOM 1715 C C . GLU A 1 216 ? 29.316 5.243 -3.403 1.00 92.75 216 GLU A C 1
ATOM 1717 O O . GLU A 1 216 ? 29.341 5.064 -2.184 1.00 92.75 216 GLU A O 1
ATOM 1722 N N . LEU A 1 217 ? 29.429 6.471 -3.924 1.00 92.50 217 LEU A N 1
ATOM 1723 C CA . LEU A 1 217 ? 29.566 7.674 -3.094 1.00 92.50 217 LEU A CA 1
ATOM 1724 C C . LEU A 1 217 ? 28.332 7.909 -2.213 1.00 92.50 217 LEU A C 1
ATOM 1726 O O . LEU A 1 217 ? 28.468 8.247 -1.033 1.00 92.50 217 LEU A O 1
ATOM 1730 N N . LYS A 1 218 ? 27.124 7.708 -2.754 1.00 89.31 218 LYS A N 1
ATOM 1731 C CA . LYS A 1 218 ? 25.875 7.777 -1.984 1.00 89.31 218 LYS A CA 1
ATOM 1732 C C . LYS A 1 218 ? 25.813 6.694 -0.913 1.00 89.31 218 LYS A C 1
ATOM 1734 O O . LYS A 1 218 ? 25.514 7.021 0.236 1.00 89.31 218 LYS A O 1
ATOM 1739 N N . ALA A 1 219 ? 26.168 5.454 -1.245 1.00 88.00 219 ALA A N 1
ATOM 1740 C CA . ALA A 1 219 ? 26.223 4.352 -0.290 1.00 88.00 219 ALA A CA 1
ATOM 1741 C C . ALA A 1 219 ? 27.233 4.628 0.838 1.00 88.00 219 ALA A C 1
ATOM 1743 O O . ALA A 1 219 ? 26.926 4.424 2.015 1.00 88.00 219 ALA A O 1
ATOM 1744 N N . LEU A 1 220 ? 28.411 5.169 0.508 1.00 90.75 220 LEU A N 1
ATOM 1745 C CA . LEU A 1 220 ? 29.411 5.587 1.490 1.00 90.75 220 LEU A CA 1
ATOM 1746 C C . LEU A 1 220 ? 28.870 6.698 2.397 1.00 90.75 220 LEU A C 1
ATOM 1748 O O . LEU A 1 220 ? 28.953 6.585 3.620 1.00 90.75 220 LEU A O 1
ATOM 1752 N N . LYS A 1 221 ? 28.260 7.740 1.820 1.00 90.56 221 LYS A N 1
ATOM 1753 C CA . LYS A 1 221 ? 27.629 8.832 2.577 1.00 90.56 221 LYS A CA 1
ATOM 1754 C C . LYS A 1 221 ? 26.534 8.311 3.506 1.00 90.56 221 LYS A C 1
ATOM 1756 O O . LYS A 1 221 ? 26.506 8.691 4.675 1.00 90.56 221 LYS A O 1
ATOM 1761 N N . ALA A 1 222 ? 25.662 7.429 3.021 1.00 87.06 222 ALA A N 1
ATOM 1762 C CA . ALA A 1 222 ? 24.614 6.807 3.822 1.00 87.06 222 ALA A CA 1
ATOM 1763 C C . ALA A 1 222 ? 25.208 6.014 4.994 1.00 87.06 222 ALA A C 1
ATOM 1765 O O . ALA A 1 222 ? 24.745 6.158 6.124 1.00 87.06 222 ALA A O 1
ATOM 1766 N N . ARG A 1 223 ? 26.292 5.264 4.759 1.00 87.94 223 ARG A N 1
ATOM 1767 C CA . ARG A 1 223 ? 27.005 4.503 5.793 1.00 87.94 223 ARG A CA 1
ATOM 1768 C C . ARG A 1 223 ? 27.638 5.405 6.853 1.00 87.94 223 ARG A C 1
ATOM 1770 O O . ARG A 1 223 ? 27.481 5.135 8.041 1.00 87.94 223 ARG A O 1
ATOM 1777 N N . VAL A 1 224 ? 28.287 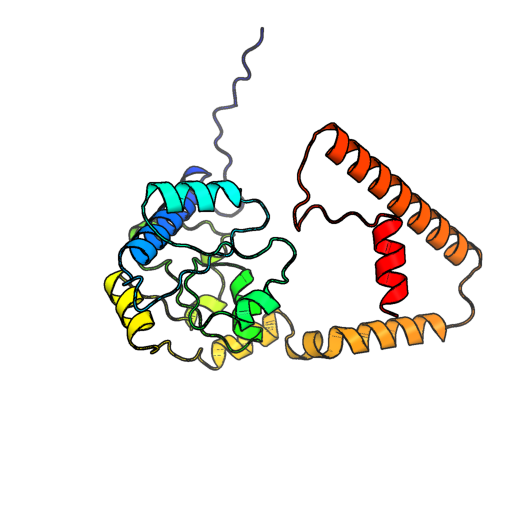6.499 6.442 1.00 91.69 224 VAL A N 1
ATOM 1778 C CA . VAL A 1 224 ? 28.845 7.522 7.349 1.00 91.69 224 VAL A CA 1
ATOM 1779 C C . VAL A 1 224 ? 27.739 8.164 8.189 1.00 91.69 224 VAL A C 1
ATOM 1781 O O . VAL A 1 224 ? 27.888 8.330 9.396 1.00 91.69 224 VAL A O 1
ATOM 1784 N N . GLN A 1 225 ? 26.595 8.459 7.571 1.00 90.88 225 GLN A N 1
ATOM 1785 C CA . GLN A 1 225 ? 25.420 9.022 8.240 1.00 90.88 225 GLN A CA 1
ATOM 1786 C C . GLN A 1 225 ? 24.588 7.983 9.007 1.00 90.88 225 GLN A C 1
ATOM 1788 O O . GLN A 1 225 ? 23.553 8.340 9.567 1.00 90.88 225 GLN A O 1
ATOM 1793 N N . ARG A 1 226 ? 25.008 6.708 9.026 1.00 86.69 226 ARG A N 1
ATOM 1794 C CA . ARG A 1 226 ? 24.277 5.581 9.631 1.00 86.69 226 ARG A CA 1
ATOM 1795 C C . ARG A 1 226 ? 22.818 5.486 9.164 1.00 86.69 226 ARG A C 1
ATOM 1797 O O . ARG A 1 226 ? 21.940 5.083 9.924 1.00 86.69 226 ARG A O 1
ATOM 1804 N N . ARG A 1 227 ? 22.551 5.865 7.913 1.00 78.75 227 ARG A N 1
ATOM 1805 C CA . ARG A 1 227 ? 21.232 5.720 7.298 1.00 78.75 227 ARG A CA 1
ATOM 1806 C C . ARG A 1 227 ? 21.018 4.266 6.908 1.00 78.75 227 ARG A C 1
ATOM 1808 O O . ARG A 1 227 ? 21.873 3.656 6.269 1.00 78.75 227 ARG A O 1
ATOM 1815 N N . VAL A 1 228 ? 19.872 3.729 7.305 1.00 76.69 228 VAL A N 1
ATOM 1816 C CA . VAL A 1 228 ? 19.412 2.414 6.863 1.00 76.69 228 VAL A CA 1
ATOM 1817 C C . VAL A 1 228 ? 18.841 2.566 5.462 1.00 76.69 228 VAL A C 1
ATOM 1819 O O . VAL A 1 228 ? 18.153 3.544 5.170 1.00 76.69 228 VAL A O 1
ATOM 1822 N N . GLU A 1 229 ? 19.155 1.613 4.598 1.00 71.06 229 GLU A N 1
ATOM 1823 C CA . GLU A 1 229 ? 18.623 1.582 3.247 1.00 71.06 229 GLU A CA 1
ATOM 1824 C C . GLU A 1 229 ? 17.105 1.351 3.241 1.00 71.06 229 GLU A C 1
ATOM 1826 O O . GLU A 1 229 ? 16.573 0.584 4.045 1.00 71.06 229 GLU A O 1
ATOM 1831 N N . GLN A 1 230 ? 16.412 2.040 2.339 1.00 67.50 230 GLN A N 1
ATOM 1832 C CA . GLN A 1 230 ? 14.971 1.945 2.127 1.00 67.50 230 GLN A CA 1
ATOM 1833 C C . GLN A 1 230 ? 14.694 1.630 0.652 1.00 67.50 230 GLN A C 1
ATOM 1835 O O . GLN A 1 230 ? 15.534 1.879 -0.210 1.00 67.50 230 GLN A O 1
ATOM 1840 N N . GLY A 1 231 ? 13.498 1.126 0.331 1.00 58.31 231 GLY A N 1
ATOM 1841 C CA . GLY A 1 231 ? 13.145 0.771 -1.053 1.00 58.31 231 GLY A CA 1
ATOM 1842 C C . GLY A 1 231 ? 13.302 1.929 -2.054 1.00 58.31 231 GLY A C 1
ATOM 1843 O O . GLY A 1 231 ? 13.702 1.712 -3.191 1.00 58.31 231 GLY A O 1
ATOM 1844 N N . ALA A 1 232 ? 13.084 3.174 -1.614 1.00 62.53 232 ALA A N 1
ATOM 1845 C CA . ALA A 1 232 ? 13.252 4.372 -2.442 1.00 62.53 232 ALA A CA 1
ATOM 1846 C C . ALA A 1 232 ? 14.716 4.838 -2.607 1.00 62.53 232 ALA A C 1
ATOM 1848 O O . ALA A 1 232 ? 14.977 5.777 -3.355 1.00 62.53 232 ALA A O 1
ATOM 1849 N N . SER A 1 233 ? 15.673 4.224 -1.904 1.00 69.38 233 SER A N 1
ATOM 1850 C CA . SER A 1 233 ? 17.095 4.588 -1.935 1.00 69.38 233 SER A CA 1
ATOM 1851 C C . SER A 1 233 ? 17.958 3.535 -2.635 1.00 69.38 233 SER A C 1
ATOM 1853 O O . SER A 1 233 ? 19.119 3.360 -2.272 1.00 69.38 233 SER A O 1
ATOM 1855 N N . PHE A 1 234 ? 17.396 2.800 -3.600 1.00 75.06 234 PHE A N 1
ATOM 1856 C CA . PHE A 1 234 ? 18.144 1.792 -4.347 1.00 75.06 234 PHE A CA 1
ATOM 1857 C C . PHE A 1 234 ? 19.246 2.446 -5.195 1.00 75.06 234 PHE A C 1
ATOM 1859 O O . PHE A 1 234 ? 18.976 3.145 -6.170 1.00 75.06 234 PHE A O 1
ATOM 1866 N N . ASP A 1 235 ? 20.498 2.187 -4.828 1.00 83.06 235 ASP A N 1
ATOM 1867 C CA . ASP A 1 235 ? 21.689 2.630 -5.555 1.00 83.06 235 ASP A CA 1
ATOM 1868 C C . ASP A 1 235 ? 22.333 1.460 -6.320 1.00 83.06 235 ASP A C 1
ATOM 1870 O O . ASP A 1 235 ? 22.528 0.381 -5.751 1.00 83.06 235 ASP A O 1
ATOM 1874 N N . LEU A 1 236 ? 22.716 1.663 -7.587 1.00 84.50 236 LEU A N 1
ATOM 1875 C CA . LEU A 1 236 ? 23.351 0.647 -8.441 1.00 84.50 236 LEU A CA 1
ATOM 1876 C C . LEU A 1 236 ? 24.853 0.506 -8.121 1.00 84.50 236 LEU A C 1
ATOM 1878 O O . LEU A 1 236 ? 25.725 0.897 -8.893 1.00 84.50 236 LEU A O 1
ATOM 1882 N N . THR A 1 237 ? 25.163 -0.043 -6.948 1.00 88.62 237 THR A N 1
ATOM 1883 C CA . THR A 1 237 ? 26.543 -0.321 -6.507 1.00 88.62 237 THR A CA 1
ATOM 1884 C C . THR A 1 237 ? 27.194 -1.447 -7.316 1.00 88.62 237 THR A C 1
ATOM 1886 O O . THR A 1 237 ? 26.513 -2.287 -7.911 1.00 88.62 237 THR A O 1
ATOM 1889 N N . ILE A 1 238 ? 28.527 -1.544 -7.280 1.00 87.94 238 ILE A N 1
ATOM 1890 C CA . ILE A 1 238 ? 29.292 -2.623 -7.929 1.00 87.94 238 ILE A CA 1
ATOM 1891 C C . ILE A 1 238 ? 28.819 -3.988 -7.424 1.00 87.94 238 ILE A C 1
ATOM 1893 O O . ILE A 1 238 ? 28.664 -4.929 -8.204 1.00 87.94 238 ILE A O 1
ATOM 1897 N N . ARG A 1 239 ? 28.564 -4.106 -6.114 1.00 87.50 239 ARG A N 1
ATOM 1898 C CA . ARG A 1 239 ? 28.060 -5.345 -5.506 1.00 87.50 239 ARG A CA 1
ATOM 1899 C C . ARG A 1 239 ? 26.719 -5.761 -6.112 1.00 87.50 239 ARG A C 1
ATOM 1901 O O . ARG A 1 239 ? 26.537 -6.942 -6.394 1.00 87.50 239 ARG A O 1
ATOM 1908 N N . ARG A 1 240 ? 25.802 -4.811 -6.308 1.00 85.69 240 ARG A N 1
ATOM 1909 C CA . ARG A 1 240 ? 24.484 -5.069 -6.903 1.00 85.69 240 ARG A CA 1
ATOM 1910 C C . ARG A 1 240 ? 24.561 -5.379 -8.375 1.00 85.69 240 ARG A C 1
ATOM 1912 O O . ARG A 1 240 ? 23.909 -6.313 -8.809 1.00 85.69 240 ARG A O 1
ATOM 1919 N N . ARG A 1 241 ? 25.399 -4.658 -9.114 1.00 85.12 241 ARG A N 1
ATOM 1920 C CA . ARG A 1 241 ? 25.660 -4.961 -10.517 1.00 85.12 241 ARG A CA 1
ATOM 1921 C C . ARG A 1 241 ? 26.132 -6.405 -10.686 1.00 85.12 241 ARG A C 1
ATOM 1923 O O . ARG A 1 241 ? 25.505 -7.154 -11.412 1.00 85.12 241 ARG A O 1
ATOM 1930 N N . ARG A 1 242 ? 27.129 -6.837 -9.904 1.00 87.62 242 ARG A N 1
ATOM 1931 C CA . ARG A 1 242 ? 27.588 -8.239 -9.903 1.00 87.62 242 ARG A CA 1
ATOM 1932 C C . ARG A 1 242 ? 26.501 -9.240 -9.522 1.00 87.62 242 ARG A C 1
ATOM 1934 O O . ARG A 1 242 ? 26.605 -10.398 -9.899 1.00 87.62 242 ARG A O 1
ATOM 1941 N N . TRP A 1 243 ? 25.538 -8.844 -8.693 1.00 83.31 243 TRP A N 1
ATOM 1942 C CA . TRP A 1 243 ? 24.402 -9.698 -8.358 1.00 83.31 243 TRP A CA 1
ATOM 1943 C C . TRP A 1 243 ? 23.428 -9.799 -9.536 1.00 83.31 243 TRP A C 1
ATOM 1945 O O . TRP A 1 243 ? 23.066 -10.912 -9.887 1.00 83.31 243 TRP A O 1
ATOM 1955 N N . ILE A 1 244 ? 23.092 -8.681 -10.189 1.00 79.44 244 ILE A N 1
ATOM 1956 C CA . ILE A 1 244 ? 22.256 -8.644 -11.401 1.00 79.44 244 ILE A CA 1
ATOM 1957 C C . ILE A 1 244 ? 22.900 -9.460 -12.527 1.00 79.44 244 ILE A C 1
ATOM 1959 O O . ILE A 1 244 ? 22.235 -10.309 -13.103 1.00 79.44 244 ILE A O 1
ATOM 1963 N N . ASP A 1 245 ? 24.201 -9.276 -12.765 1.00 77.50 245 ASP A N 1
ATOM 1964 C CA . ASP A 1 245 ? 24.966 -10.003 -13.789 1.00 77.50 245 ASP A CA 1
ATOM 1965 C C . ASP A 1 245 ? 25.005 -11.528 -13.541 1.00 77.50 245 ASP A C 1
ATOM 1967 O O . ASP A 1 245 ? 25.406 -12.277 -14.421 1.00 77.50 245 ASP A O 1
ATOM 1971 N N . ARG A 1 246 ? 24.639 -12.004 -12.339 1.00 82.25 246 ARG A N 1
ATOM 1972 C CA . ARG A 1 246 ? 24.508 -13.440 -12.017 1.00 82.25 246 ARG A CA 1
ATOM 1973 C C . ARG A 1 246 ? 23.086 -13.978 -12.191 1.00 82.25 246 ARG A C 1
ATOM 1975 O O . ARG A 1 246 ? 22.895 -15.182 -12.054 1.00 82.25 246 ARG A O 1
ATOM 1982 N N . LEU A 1 247 ? 22.094 -13.105 -12.373 1.00 65.88 247 LEU A N 1
ATOM 1983 C CA . LEU A 1 247 ? 20.701 -13.496 -12.624 1.00 65.88 247 LEU A CA 1
ATOM 1984 C C . LEU A 1 247 ? 20.448 -13.807 -14.106 1.00 65.88 247 LEU A C 1
ATOM 1986 O O . LEU A 1 247 ? 19.440 -14.432 -14.424 1.00 65.88 247 LEU A O 1
ATOM 1990 N N . THR A 1 248 ? 21.346 -13.347 -14.977 1.00 52.00 248 THR A N 1
ATOM 1991 C CA . THR A 1 248 ? 21.406 -13.603 -16.423 1.00 52.00 248 THR A CA 1
ATOM 1992 C C . THR A 1 248 ? 22.451 -14.654 -16.740 1.00 52.00 248 THR A C 1
ATOM 1994 O O . THR A 1 248 ? 22.165 -15.524 -17.586 1.00 52.00 248 THR A O 1
#

Radius of gyration: 22.88 Å; chains: 1; bounding box: 51×52×61 Å

Foldseek 3Di:
DDPPPPDPDADDDVQRNPAGPVLVVVLVVVQVVLVVVLQVPDDVVVDAAEDEDDLPDDLVVVVVVCVVVVGHYHYDDQPDDPLNVLVVDLAAEGAQDPCVLSCVLVQHAYAHACQQDVCSVVSDDPPDSVPPPLVVQHHYDNHSVVVNVCVVVVPGDRGDVVSVVSSCVPVVSVVVVCPVVVVVVVVVVVVPPPDDPPVVVVVVVVVVVVQQVVLVVVVVVCVVVVNDDTPVSDGCHPVNVVVVVVVD

Secondary structure (DSSP, 8-state):
-------S---PPTT-TT--HHHHHHHHHHHHHHHHHHHHHS-TTT--EEE---TTS-HHHHHHHHHHHT--EEE--TTS-HHHHHHT-S-EEESS-TTHHHHHHTT--EEE-TTSSGGGGGG--TTSGGG-GGGGGSB--SSHHHHHHHHHTT-PPPPPHHHHHHHHHHH-HHHHTTHHHHHHHHHHHHHHSS---HHHHHHHHHHHHHHHHHHHHHHHHHHHTTPPP-GGG----HHHHHHHTTT-

Sequence (248 aa):
MSSMRFDNTMPIYEGSSDKDVEDMFFTEVIDFRIMLQIMLSLDPKRHKLSVRPHPRENRQGWQRLAKKMGVEITVSPWDQPFSHWLAEVDCIVTPPSTGLYDVFFQGRRPIVIDNVVRSRAEHILAQSDDRNQILDGICRPQSIGEVISLIENSNVPAPPESVQQRLEEQVGASIARKSISNILDTIAEFTAAKGMPRSRITSLFVWNSLVVALSELKALKARVQRRVEQGASFDLTIRRRRWIDRLT